Protein AF-A0A1I2CDB5-F1 (afdb_monomer)

Radius of gyration: 25.46 Å; Cα contacts (8 Å, |Δi|>4): 803; chains: 1; bounding box: 76×68×73 Å

Organism: NCBI:txid54

Mean predicted aligned error: 8.79 Å

Secondary structure (DSSP, 8-state):
----------------------------------TTS-----TT--EEEEEES--B-TT--S---TT--S--SS-EEEEESS--EE-BTTEEEEE--SSEEEEEETTEEEEEE--STTEEEEEEEEE-SS-EEEPTT-SEEEE-SGGGTPEEE-TTS-HHHHHHHTTSTT-EEEE-SEEEES-EEE-SSS-EEEES-TTTT-EEEES-EEE-SSS-EEES-EESS-EEE-STT-EEES-EE-S-EEE--SS-EEES-EE-S-EE---TT-EEES-BTBTTB-SPPTTTT--

InterPro domains:
  IPR011050 Pectin lyase fold/virulence factor [SSF51126] (170-227)

Sequence (291 aa):
MKQFRAFLPAALLASALGCGDPHLDVSTDTAGNTAGDTADVPAGSTVVVAVVNPVVNTPHNTGVPGELGDVRDGVDVDPEPGGAAVTVDGLAVADVPVSSIDLHVGPAKLGLDVDAAGDVYDAPIAFDGAAAAYFANTPIRYAVGEGGGAIFFDPETGLSEIATTLEEDNVVVVLGPGVYVGDLVIKGTDVVVFGEGWGDFEVVIDGSVSAEGNGVRIRGVTITGDLAAKGNTFGISFSRVFGTTSITGQAGAYLRNIFCGPTTVPSSNATLLDNYGVPPIEAPPPGQCEL

Foldseek 3Di:
DDDDDDDDDDDDDDDDDDPDDPPPPPPPCPVPPPQPQPDWQAFQFQKEWEQELFDFFPPADLDDDPLAADDQFQWWWQKVVWAIFTGHVNITITGDDQAFIWIDTRQETDTDHRHDGRKYWHFYWGHNNHYIDTGPPDRDIDNRRVVSVEDEDELVDALVVVLVQLLAACYEYEYEFAEHEEEHERNYALYEYEYTPLSVQRAEYNYEYEANYANYEYERHEYAEEYHYEHAQYEYESYEYQYEYHHNHEQYEYYQYEYNYHYDDPYHNYRHTNYACTPPNNHDDPPSNDD

Structure (mmCIF, N/CA/C/O backbone):
data_AF-A0A1I2CDB5-F1
#
_entry.id   AF-A0A1I2CDB5-F1
#
loop_
_atom_site.group_PDB
_atom_site.id
_atom_site.type_symbol
_atom_site.label_atom_id
_atom_site.label_alt_id
_atom_site.label_comp_id
_atom_site.label_asym_id
_atom_site.label_entity_id
_atom_site.label_seq_id
_atom_site.pdbx_PDB_ins_code
_atom_site.Cartn_x
_atom_site.Cartn_y
_atom_site.Cartn_z
_atom_site.occupancy
_atom_site.B_iso_or_equiv
_atom_site.auth_seq_id
_atom_site.auth_comp_id
_atom_site.auth_asym_id
_atom_site.auth_atom_id
_atom_site.pdbx_PDB_model_num
ATOM 1 N N . MET A 1 1 ? 52.225 -32.044 51.765 1.00 35.84 1 MET A N 1
ATOM 2 C CA . MET A 1 1 ? 53.582 -31.871 51.185 1.00 35.84 1 MET A CA 1
ATOM 3 C C . MET A 1 1 ? 53.917 -33.074 50.301 1.00 35.84 1 MET A C 1
ATOM 5 O O . MET A 1 1 ? 53.301 -34.113 50.468 1.00 35.84 1 MET A O 1
ATOM 9 N N . LYS A 1 2 ? 54.835 -32.887 49.342 1.00 38.81 2 LYS A N 1
ATOM 10 C CA . LYS A 1 2 ? 55.231 -33.776 48.224 1.00 38.81 2 LYS A CA 1
ATOM 11 C C . LYS A 1 2 ? 55.581 -35.238 48.585 1.00 38.81 2 LYS A C 1
ATOM 13 O O . LYS A 1 2 ? 56.309 -35.433 49.549 1.00 38.81 2 LYS A O 1
ATOM 18 N N . GLN A 1 3 ? 55.231 -36.183 47.696 1.00 42.91 3 GLN A N 1
ATOM 19 C CA . GLN A 1 3 ? 56.098 -37.127 46.923 1.00 42.91 3 GLN A CA 1
ATOM 20 C C . GLN A 1 3 ? 55.194 -38.254 46.346 1.00 42.91 3 GLN A C 1
ATOM 22 O O . GLN A 1 3 ? 54.407 -38.799 47.103 1.00 42.91 3 GLN A O 1
ATOM 27 N N . PHE A 1 4 ? 55.081 -38.610 45.055 1.00 43.41 4 PHE A N 1
ATOM 28 C CA . PHE A 1 4 ? 55.944 -38.666 43.851 1.00 43.41 4 PHE A CA 1
ATOM 29 C C . PHE A 1 4 ? 56.842 -39.921 43.725 1.00 43.41 4 PHE A C 1
ATOM 31 O O . PHE A 1 4 ? 57.949 -39.936 44.256 1.00 43.41 4 PHE A O 1
ATOM 38 N N . ARG A 1 5 ? 56.356 -40.928 42.966 1.00 46.09 5 ARG A N 1
ATOM 39 C CA . ARG A 1 5 ? 57.047 -41.952 42.124 1.00 46.09 5 ARG A CA 1
ATOM 40 C C . ARG A 1 5 ? 55.950 -42.889 41.560 1.00 46.09 5 ARG A C 1
ATOM 42 O O . ARG A 1 5 ? 55.209 -43.453 42.347 1.00 46.09 5 ARG A O 1
ATOM 49 N N . ALA A 1 6 ? 55.605 -42.878 40.268 1.00 55.84 6 ALA A N 1
ATOM 50 C CA . ALA A 1 6 ? 56.345 -43.343 39.081 1.00 55.84 6 ALA A CA 1
ATOM 51 C C . ALA A 1 6 ? 56.407 -44.881 38.949 1.00 55.84 6 ALA A C 1
ATOM 53 O O . ALA A 1 6 ? 57.059 -45.509 39.774 1.00 55.84 6 ALA A O 1
ATOM 54 N N . PHE A 1 7 ? 55.772 -45.449 37.907 1.00 40.78 7 PHE A N 1
ATOM 55 C CA . PHE A 1 7 ? 56.400 -46.253 36.832 1.00 40.78 7 PHE A CA 1
ATOM 56 C C . PHE A 1 7 ? 55.348 -46.740 35.799 1.00 40.78 7 PHE A C 1
ATOM 58 O O . PHE A 1 7 ? 54.318 -47.294 36.168 1.00 40.78 7 PHE A O 1
ATOM 65 N N . LEU A 1 8 ? 55.631 -46.538 34.506 1.00 38.59 8 LEU A N 1
ATOM 66 C CA . LEU A 1 8 ? 55.035 -47.241 33.347 1.00 38.59 8 LEU A CA 1
ATOM 67 C C . LEU A 1 8 ? 55.953 -48.449 33.016 1.00 38.59 8 LEU A C 1
ATOM 69 O O . LEU A 1 8 ? 57.125 -48.358 33.400 1.00 38.59 8 LEU A O 1
ATOM 73 N N . PRO A 1 9 ? 55.540 -49.526 32.298 1.00 54.81 9 PRO A N 1
ATOM 74 C CA . PRO A 1 9 ? 55.307 -49.426 30.837 1.00 54.81 9 PRO A CA 1
ATOM 75 C C . PRO A 1 9 ? 54.361 -50.475 30.173 1.00 54.81 9 PRO A C 1
ATOM 77 O O . PRO A 1 9 ? 54.133 -51.530 30.746 1.00 54.81 9 PRO A O 1
ATOM 80 N N . ALA A 1 10 ? 53.986 -50.226 28.896 1.00 42.12 10 ALA A N 1
ATOM 81 C CA . ALA A 1 10 ? 53.696 -51.213 27.812 1.00 42.12 10 ALA A CA 1
ATOM 82 C C . ALA A 1 10 ? 52.561 -52.270 28.025 1.00 42.12 10 ALA A C 1
ATOM 84 O O . ALA A 1 10 ? 52.227 -52.602 29.148 1.00 42.12 10 ALA A O 1
ATOM 85 N N . ALA A 1 11 ? 51.930 -52.943 27.046 1.00 40.91 11 ALA A N 1
ATOM 86 C CA . ALA A 1 11 ? 51.677 -52.842 25.587 1.00 40.91 11 ALA A CA 1
ATOM 87 C C . ALA A 1 11 ? 50.714 -54.035 25.227 1.00 40.91 11 ALA A C 1
ATOM 89 O O . ALA A 1 11 ? 50.571 -54.922 26.065 1.00 40.91 11 ALA A O 1
ATOM 90 N N . LEU A 1 12 ? 50.022 -54.222 24.087 1.00 37.81 12 LEU A N 1
ATOM 91 C CA . LEU A 1 12 ? 49.845 -53.555 22.776 1.00 37.81 12 LEU A CA 1
ATOM 92 C C . LEU A 1 12 ? 48.519 -54.090 22.129 1.00 37.81 12 LEU A C 1
ATOM 94 O O . LEU A 1 12 ? 48.016 -55.096 22.617 1.00 37.81 12 LEU A O 1
ATOM 98 N N . LEU A 1 13 ? 48.072 -53.543 20.974 1.00 36.44 13 LEU A N 1
ATOM 99 C CA . LEU A 1 13 ? 47.110 -54.144 19.992 1.00 36.44 13 LEU A CA 1
ATOM 100 C C . LEU A 1 13 ? 45.617 -54.283 20.428 1.00 36.44 13 LEU A C 1
ATOM 102 O O . LEU A 1 13 ? 45.338 -54.543 21.588 1.00 36.44 13 LEU A O 1
ATOM 106 N N . ALA A 1 14 ? 44.592 -54.190 19.559 1.00 42.06 14 ALA A N 1
ATOM 107 C CA . ALA A 1 14 ? 44.472 -53.696 18.170 1.00 42.06 14 ALA A CA 1
ATOM 108 C C . ALA A 1 14 ? 42.984 -53.535 17.747 1.00 42.06 14 ALA A C 1
ATOM 110 O O . ALA A 1 14 ? 42.137 -54.240 18.286 1.00 42.06 14 ALA A O 1
ATOM 111 N N . SER A 1 15 ? 42.724 -52.760 16.671 1.00 45.78 15 SER A N 1
ATOM 112 C CA . SER A 1 15 ? 41.527 -52.796 15.774 1.00 45.78 15 SER A CA 1
ATOM 113 C C . SER A 1 15 ? 40.137 -52.455 16.375 1.00 45.78 15 SER A C 1
ATOM 115 O O . SER A 1 15 ? 39.884 -52.737 17.534 1.00 45.78 15 SER A O 1
ATOM 117 N N . ALA A 1 16 ? 39.157 -51.875 15.659 1.00 42.34 16 ALA A N 1
ATOM 118 C CA . ALA A 1 16 ? 39.059 -51.353 14.280 1.00 42.34 16 ALA A CA 1
ATOM 119 C C . ALA A 1 16 ? 37.849 -50.382 14.148 1.00 42.34 16 ALA A C 1
ATOM 121 O O . ALA A 1 16 ? 37.105 -50.210 15.108 1.00 42.34 16 ALA A O 1
ATOM 122 N N . LEU A 1 17 ? 37.625 -49.880 12.918 1.00 44.09 17 LEU A N 1
ATOM 123 C CA . LEU A 1 17 ? 36.423 -49.197 12.388 1.00 44.09 17 LEU A CA 1
ATOM 124 C C . LEU A 1 17 ? 36.258 -47.710 12.753 1.00 44.09 17 LEU A C 1
ATOM 126 O O . LEU A 1 17 ? 36.362 -47.329 13.911 1.00 44.09 17 LEU A O 1
ATOM 130 N N . GLY A 1 18 ? 35.935 -46.887 11.741 1.00 38.06 18 GLY A N 1
ATOM 131 C CA . GLY A 1 18 ? 35.473 -45.507 11.952 1.00 38.06 18 GLY A CA 1
ATOM 132 C C . GLY A 1 18 ? 36.121 -44.393 11.119 1.00 38.06 18 GLY A C 1
ATOM 133 O O . GLY A 1 18 ? 36.256 -43.290 11.636 1.00 38.06 18 GLY A O 1
ATOM 134 N N . CYS A 1 19 ? 36.498 -44.612 9.852 1.00 41.75 19 CYS A N 1
ATOM 135 C CA . CYS A 1 19 ? 36.733 -43.484 8.936 1.00 41.75 19 CYS A CA 1
ATOM 136 C C . CYS A 1 19 ? 35.383 -42.899 8.487 1.00 41.75 19 CYS A C 1
ATOM 138 O O . CYS A 1 19 ? 34.890 -43.232 7.413 1.00 41.75 19 CYS A O 1
ATOM 140 N N . GLY A 1 20 ? 34.772 -42.084 9.350 1.00 40.69 20 GLY A N 1
ATOM 141 C CA . GLY A 1 20 ? 33.687 -41.178 8.982 1.00 40.69 20 GLY A CA 1
ATOM 142 C C . GLY A 1 20 ? 34.288 -39.861 8.503 1.00 40.69 20 GLY A C 1
ATOM 143 O O . GLY A 1 20 ? 35.000 -39.209 9.262 1.00 40.69 20 GLY A O 1
ATOM 144 N N . ASP A 1 21 ? 34.042 -39.524 7.243 1.00 52.00 21 ASP A N 1
ATOM 145 C CA . ASP A 1 21 ? 34.567 -38.333 6.578 1.00 52.00 21 ASP A CA 1
ATOM 146 C C . ASP A 1 21 ? 33.757 -37.089 6.995 1.00 52.00 21 ASP A C 1
ATOM 148 O O . ASP A 1 21 ? 32.549 -37.056 6.744 1.00 52.00 21 ASP A O 1
ATOM 152 N N . PRO A 1 22 ? 34.348 -36.075 7.656 1.00 48.81 22 PRO A N 1
ATOM 153 C CA . PRO A 1 22 ? 33.653 -34.838 7.977 1.00 48.81 22 PRO A CA 1
ATOM 154 C C . PRO A 1 22 ? 33.712 -33.892 6.772 1.00 48.81 22 PRO A C 1
ATOM 156 O O . PRO A 1 22 ? 34.335 -32.829 6.839 1.00 48.81 22 PRO A O 1
ATOM 159 N N . HIS A 1 23 ? 33.037 -34.261 5.679 1.00 41.62 23 HIS A N 1
ATOM 160 C CA . HIS A 1 23 ? 32.726 -33.315 4.611 1.00 41.62 23 HIS A CA 1
ATOM 161 C C . HIS A 1 23 ? 31.679 -32.333 5.147 1.00 41.62 23 HIS A C 1
ATOM 163 O O . HIS A 1 23 ? 30.473 -32.507 4.982 1.00 41.62 23 HIS A O 1
ATOM 169 N N . LEU A 1 24 ? 32.159 -31.307 5.850 1.00 40.75 24 LEU A N 1
ATOM 170 C CA . LEU A 1 24 ? 31.401 -30.101 6.149 1.00 40.75 24 LEU A CA 1
ATOM 171 C C . LEU A 1 24 ? 31.222 -29.324 4.843 1.00 40.75 24 LEU A C 1
ATOM 173 O O . LEU A 1 24 ? 31.862 -28.296 4.626 1.00 40.75 24 LEU A O 1
ATOM 177 N N . ASP A 1 25 ? 30.332 -29.825 3.986 1.00 38.75 25 ASP A N 1
ATOM 178 C CA . ASP A 1 25 ? 29.587 -28.943 3.098 1.00 38.75 25 ASP A CA 1
ATOM 179 C C . ASP A 1 25 ? 28.723 -28.056 3.989 1.00 38.75 25 ASP A C 1
ATOM 181 O O . ASP A 1 25 ? 27.603 -28.391 4.377 1.00 38.75 25 ASP A O 1
ATOM 185 N N . VAL A 1 26 ? 29.287 -26.902 4.340 1.00 42.28 26 VAL A N 1
ATOM 186 C CA . VAL A 1 26 ? 28.481 -25.738 4.674 1.00 42.28 26 VAL A CA 1
ATOM 187 C C . VAL A 1 26 ? 27.797 -25.349 3.371 1.00 42.28 26 VAL A C 1
ATOM 189 O O . VAL A 1 26 ? 28.330 -24.556 2.596 1.00 42.28 26 VAL A O 1
ATOM 192 N N . SER A 1 27 ? 26.626 -25.946 3.129 1.00 36.50 27 SER A N 1
ATOM 193 C CA . SER A 1 27 ? 25.619 -25.321 2.283 1.00 36.50 27 SER A CA 1
ATOM 194 C C . SER A 1 27 ? 25.384 -23.949 2.889 1.00 36.50 27 SER A C 1
ATOM 196 O O . SER A 1 27 ? 24.762 -23.810 3.943 1.00 36.50 27 SER A O 1
ATOM 198 N N . THR A 1 28 ? 25.965 -22.925 2.271 1.00 37.69 28 THR A N 1
ATOM 199 C CA . THR A 1 28 ? 25.365 -21.607 2.350 1.00 37.69 28 THR A CA 1
ATOM 200 C C . THR A 1 28 ? 24.038 -21.761 1.639 1.00 37.69 28 THR A C 1
ATOM 202 O O . THR A 1 28 ? 23.999 -21.743 0.407 1.00 37.69 28 THR A O 1
ATOM 205 N N . ASP A 1 29 ? 22.981 -21.952 2.422 1.00 32.97 29 ASP A N 1
ATOM 206 C CA . ASP A 1 29 ? 21.615 -21.780 1.960 1.00 32.97 29 ASP A CA 1
ATOM 207 C C . ASP A 1 29 ? 21.457 -20.297 1.605 1.00 32.97 29 ASP A C 1
ATOM 209 O O . ASP A 1 29 ? 20.924 -19.486 2.360 1.00 32.97 29 ASP A O 1
ATOM 213 N N . THR A 1 30 ? 21.965 -19.936 0.425 1.00 39.31 30 THR A N 1
ATOM 214 C CA . THR A 1 30 ? 21.351 -18.908 -0.396 1.00 39.31 30 THR A CA 1
ATOM 215 C C . THR A 1 30 ? 19.912 -19.362 -0.522 1.00 39.31 30 THR A C 1
ATOM 217 O O . THR A 1 30 ? 19.647 -20.343 -1.221 1.00 39.31 30 THR A O 1
ATOM 220 N N . ALA A 1 31 ? 19.017 -18.716 0.227 1.00 38.47 31 ALA A N 1
ATOM 221 C CA . ALA A 1 31 ? 17.594 -18.979 0.164 1.00 38.47 31 ALA A CA 1
ATOM 222 C C . ALA A 1 31 ? 17.168 -18.766 -1.289 1.00 38.47 31 ALA A C 1
ATOM 224 O O . ALA A 1 31 ? 17.045 -17.638 -1.765 1.00 38.47 31 ALA A O 1
ATOM 225 N N . GLY A 1 32 ? 17.063 -19.872 -2.026 1.00 32.91 32 GLY A N 1
ATOM 226 C CA . GLY A 1 32 ? 16.648 -19.868 -3.413 1.00 32.91 32 GLY A CA 1
ATOM 227 C C . GLY A 1 32 ? 15.183 -19.501 -3.414 1.00 32.91 32 GLY A C 1
ATOM 228 O O . GLY A 1 32 ? 14.354 -20.387 -3.241 1.00 32.91 32 GLY A O 1
ATOM 229 N N . ASN A 1 33 ? 14.906 -18.204 -3.543 1.00 37.09 33 ASN A N 1
ATOM 230 C CA . ASN A 1 33 ? 13.571 -17.634 -3.537 1.00 37.09 33 ASN A CA 1
ATOM 231 C C . ASN A 1 33 ? 12.773 -18.296 -4.670 1.00 37.09 33 ASN A C 1
ATOM 233 O O . ASN A 1 33 ? 12.967 -17.995 -5.852 1.00 37.09 33 ASN A O 1
ATOM 237 N N . THR A 1 34 ? 11.988 -19.320 -4.331 1.00 35.50 34 THR A N 1
ATOM 238 C CA . THR A 1 34 ? 11.308 -20.155 -5.317 1.00 35.50 34 THR A CA 1
ATOM 239 C C . THR A 1 34 ? 10.156 -19.363 -5.897 1.00 35.50 34 THR A C 1
ATOM 241 O O . THR A 1 34 ? 9.157 -19.147 -5.217 1.00 35.50 34 THR A O 1
ATOM 244 N N . ALA A 1 35 ? 10.302 -18.963 -7.162 1.00 34.91 35 ALA A N 1
ATOM 245 C CA . ALA A 1 35 ? 9.284 -18.249 -7.922 1.00 34.91 35 ALA A CA 1
ATOM 246 C C . ALA A 1 35 ? 7.909 -18.931 -7.777 1.00 34.91 35 ALA A C 1
ATOM 248 O O . ALA A 1 35 ? 7.680 -20.004 -8.342 1.00 34.91 35 ALA A O 1
ATOM 249 N N . GLY A 1 36 ? 7.028 -18.316 -6.986 1.00 39.78 36 GLY A N 1
ATOM 250 C CA . GLY A 1 36 ? 5.732 -18.877 -6.602 1.00 39.78 36 GLY A CA 1
ATOM 251 C C . GLY A 1 36 ? 5.299 -18.524 -5.177 1.00 39.78 36 GLY A C 1
ATOM 252 O O . GLY A 1 36 ? 4.102 -18.375 -4.963 1.00 39.78 36 GLY A O 1
ATOM 253 N N . ASP A 1 37 ? 6.235 -18.332 -4.241 1.00 49.31 37 ASP A N 1
ATOM 254 C CA . ASP A 1 37 ? 5.917 -17.728 -2.938 1.00 49.31 37 ASP A CA 1
ATOM 255 C C . ASP A 1 37 ? 5.862 -16.202 -3.080 1.00 49.31 37 ASP A C 1
ATOM 257 O O . ASP A 1 37 ? 6.826 -15.567 -3.523 1.00 49.31 37 ASP A O 1
ATOM 261 N N . THR A 1 38 ? 4.743 -15.589 -2.692 1.00 58.84 38 THR A N 1
ATOM 262 C CA . THR A 1 38 ? 4.681 -14.138 -2.481 1.00 58.84 38 THR A CA 1
ATOM 263 C C . THR A 1 38 ? 5.446 -13.821 -1.208 1.00 58.84 38 THR A C 1
ATOM 265 O O . THR A 1 38 ? 4.870 -13.873 -0.125 1.00 58.84 38 THR A O 1
ATOM 268 N N . ALA A 1 39 ? 6.743 -13.534 -1.351 1.00 68.06 39 ALA A N 1
ATOM 269 C CA . ALA A 1 39 ? 7.641 -13.241 -0.240 1.00 68.06 39 ALA A CA 1
ATOM 270 C C . ALA A 1 39 ? 7.006 -12.229 0.729 1.00 68.06 39 ALA A C 1
ATOM 272 O O . ALA A 1 39 ? 6.782 -11.064 0.378 1.00 68.06 39 ALA A O 1
ATOM 273 N N . ASP A 1 40 ? 6.679 -12.703 1.933 1.00 78.31 40 ASP A N 1
ATOM 274 C CA . ASP A 1 40 ? 6.082 -11.860 2.955 1.00 78.31 40 ASP A CA 1
ATOM 275 C C . ASP A 1 40 ? 7.068 -10.773 3.403 1.00 78.31 40 ASP A C 1
ATOM 277 O O . ASP A 1 40 ? 8.289 -10.912 3.305 1.00 78.31 40 ASP A O 1
ATOM 281 N N . VAL A 1 41 ? 6.516 -9.662 3.880 1.00 83.88 41 VAL A N 1
ATOM 282 C CA . VAL A 1 41 ? 7.281 -8.519 4.372 1.00 83.88 41 VAL A CA 1
ATOM 283 C C . VAL A 1 41 ? 6.948 -8.322 5.851 1.00 83.88 41 VAL A C 1
ATOM 285 O O . VAL A 1 41 ? 6.044 -7.539 6.159 1.00 83.88 41 VAL A O 1
ATOM 288 N N . PRO A 1 42 ? 7.656 -9.016 6.764 1.00 82.56 42 PRO A N 1
ATOM 289 C CA . PRO A 1 42 ? 7.508 -8.787 8.195 1.00 82.56 42 PRO A CA 1
ATOM 290 C C . PRO A 1 42 ? 8.050 -7.403 8.568 1.00 82.56 42 PRO A C 1
ATOM 292 O O . PRO A 1 42 ? 8.925 -6.850 7.884 1.00 82.56 42 PRO A O 1
ATOM 295 N N . ALA A 1 43 ? 7.549 -6.831 9.659 1.00 80.56 43 ALA A N 1
ATOM 296 C CA . ALA A 1 43 ? 8.011 -5.537 10.136 1.00 80.56 43 ALA A CA 1
ATOM 297 C C . ALA A 1 43 ? 9.492 -5.597 10.558 1.00 80.56 43 ALA A C 1
ATOM 299 O O . ALA A 1 43 ? 10.021 -6.628 10.973 1.00 80.56 43 ALA A O 1
ATOM 300 N N . GLY A 1 44 ? 10.201 -4.476 10.406 1.00 83.25 44 GLY A N 1
ATOM 301 C CA . GLY A 1 44 ? 11.652 -4.419 10.617 1.00 83.25 44 GLY A CA 1
ATOM 302 C C . GLY A 1 44 ? 12.506 -4.894 9.430 1.00 83.25 44 GLY A C 1
ATOM 303 O O . GLY A 1 44 ? 13.698 -4.576 9.397 1.00 83.25 44 GLY A O 1
ATOM 304 N N . SER A 1 45 ? 11.929 -5.549 8.417 1.00 88.94 45 SER A N 1
ATOM 305 C CA . SER A 1 45 ? 12.600 -5.778 7.129 1.00 88.94 45 SER A CA 1
ATOM 306 C C . SER A 1 45 ? 12.796 -4.466 6.365 1.00 88.94 45 SER A C 1
ATOM 308 O O . SER A 1 45 ? 11.912 -3.613 6.343 1.00 88.94 45 SER A O 1
ATOM 310 N N . THR A 1 46 ? 13.959 -4.295 5.728 1.00 94.31 46 THR A N 1
ATOM 311 C CA . THR A 1 46 ? 14.263 -3.107 4.906 1.00 94.31 46 THR A CA 1
ATOM 312 C C . THR A 1 46 ? 14.209 -3.517 3.439 1.00 94.31 46 THR A C 1
ATOM 314 O O . THR A 1 46 ? 15.156 -4.117 2.934 1.00 94.31 46 THR A O 1
ATOM 317 N N . VAL A 1 47 ? 13.074 -3.281 2.777 1.00 95.50 47 VAL A N 1
ATOM 318 C CA . VAL A 1 47 ? 12.780 -3.885 1.462 1.00 95.50 47 VAL A CA 1
ATOM 319 C C . VAL A 1 47 ? 12.111 -2.924 0.488 1.00 95.50 47 VAL A C 1
ATOM 321 O O . VAL A 1 47 ? 11.367 -2.015 0.871 1.00 95.50 47 VAL A O 1
ATOM 324 N N . VAL A 1 48 ? 12.314 -3.199 -0.799 1.00 96.56 48 VAL A N 1
ATOM 325 C CA . VAL A 1 48 ? 11.526 -2.644 -1.901 1.00 96.56 48 VAL A CA 1
ATOM 326 C C . VAL A 1 48 ? 10.584 -3.719 -2.427 1.00 96.56 48 VAL A C 1
ATOM 328 O O . VAL A 1 48 ? 11.012 -4.797 -2.836 1.00 96.56 48 VAL A O 1
ATOM 331 N N . VAL A 1 49 ? 9.295 -3.399 -2.451 1.00 96.62 49 VAL A N 1
ATOM 332 C CA . VAL A 1 49 ? 8.226 -4.202 -3.045 1.00 96.62 49 VAL A CA 1
ATOM 333 C C . VAL A 1 49 ? 7.926 -3.614 -4.423 1.00 96.62 49 VAL A C 1
ATOM 335 O O . VAL A 1 49 ? 7.092 -2.719 -4.579 1.00 96.62 49 VAL A O 1
ATOM 338 N N . ALA A 1 50 ? 8.667 -4.068 -5.429 1.00 97.56 50 ALA A N 1
ATOM 339 C CA . ALA A 1 50 ? 8.538 -3.609 -6.803 1.00 97.56 50 ALA A CA 1
ATOM 340 C C . ALA A 1 50 ? 7.300 -4.226 -7.467 1.00 97.56 50 ALA A C 1
ATOM 342 O O . ALA A 1 50 ? 7.184 -5.448 -7.570 1.00 97.56 50 ALA A O 1
ATOM 343 N N . VAL A 1 51 ? 6.394 -3.379 -7.962 1.00 97.56 51 VAL A N 1
ATOM 344 C CA . VAL A 1 51 ? 5.240 -3.798 -8.773 1.00 97.56 51 VAL A CA 1
ATOM 345 C C . VAL A 1 51 ? 5.476 -3.335 -10.207 1.00 97.56 51 VAL A C 1
ATOM 347 O O . VAL A 1 51 ? 5.286 -2.161 -10.519 1.00 97.56 51 VAL A O 1
ATOM 350 N N . VAL A 1 52 ? 5.935 -4.238 -11.070 1.00 98.06 52 VAL A N 1
ATOM 351 C CA . VAL A 1 52 ? 6.330 -3.941 -12.454 1.00 98.06 52 VAL A CA 1
ATOM 352 C C . VAL A 1 52 ? 5.136 -4.071 -13.396 1.00 98.06 52 VAL A C 1
ATOM 354 O O . VAL A 1 52 ? 4.421 -5.072 -13.386 1.00 98.06 52 VAL A O 1
ATOM 357 N N . ASN A 1 53 ? 4.939 -3.044 -14.225 1.00 97.75 53 ASN A N 1
ATOM 358 C CA . ASN A 1 53 ? 3.836 -2.899 -15.176 1.00 97.75 53 ASN A CA 1
ATOM 359 C C . ASN A 1 53 ? 2.455 -3.228 -14.566 1.00 97.75 53 ASN A C 1
ATOM 361 O O . ASN A 1 53 ? 1.730 -4.106 -15.059 1.00 97.75 53 ASN A O 1
ATOM 365 N N . PRO A 1 54 ? 2.064 -2.528 -13.479 1.00 97.19 54 PRO A N 1
ATOM 366 C CA . PRO A 1 54 ? 0.740 -2.661 -12.899 1.00 97.19 54 PRO A CA 1
ATOM 367 C C . PRO A 1 54 ? -0.339 -2.271 -13.914 1.00 97.19 54 PRO A C 1
ATOM 369 O O . PRO A 1 54 ? -0.212 -1.288 -14.649 1.00 97.19 54 PRO A O 1
ATOM 372 N N . VAL A 1 55 ? -1.447 -3.004 -13.908 1.00 96.31 55 VAL A N 1
ATOM 373 C CA . VAL A 1 55 ? -2.638 -2.656 -14.672 1.00 96.31 55 VAL A CA 1
ATOM 374 C C . VAL A 1 55 ? -3.219 -1.375 -14.081 1.00 96.31 55 VAL A C 1
ATOM 376 O O . VAL A 1 55 ? -3.584 -1.309 -12.907 1.00 96.31 55 VAL A O 1
ATOM 379 N N . VAL A 1 56 ? -3.318 -0.342 -14.911 1.00 95.88 56 VAL A N 1
ATOM 380 C CA . VAL A 1 56 ? -3.872 0.952 -14.512 1.00 95.88 56 VAL A CA 1
ATOM 381 C C . VAL A 1 56 ? -5.395 0.843 -14.417 1.00 95.88 56 VAL A C 1
ATOM 383 O O . VAL A 1 56 ? -6.079 0.640 -15.423 1.00 95.88 56 VAL A O 1
ATOM 386 N N . ASN A 1 57 ? -5.946 0.978 -13.208 1.00 94.19 57 ASN A N 1
ATOM 387 C CA . ASN A 1 57 ? -7.394 0.938 -13.009 1.00 94.19 57 ASN A CA 1
ATOM 388 C C . ASN A 1 57 ? -8.066 2.252 -13.448 1.00 94.19 57 ASN A C 1
ATOM 390 O O . ASN A 1 57 ? -7.470 3.323 -13.452 1.00 94.19 57 ASN A O 1
ATOM 394 N N . THR A 1 58 ? -9.362 2.213 -13.738 1.00 89.94 58 THR A N 1
ATOM 395 C CA . THR A 1 58 ? -10.198 3.406 -13.930 1.00 89.94 58 THR A CA 1
ATOM 396 C C . THR A 1 58 ? -10.874 3.775 -12.599 1.00 89.94 58 THR A C 1
ATOM 398 O O . THR A 1 58 ? -11.450 2.882 -11.980 1.00 89.94 58 THR A O 1
ATOM 401 N N . PRO A 1 59 ? -10.869 5.048 -12.146 1.00 87.12 59 PRO A N 1
ATOM 402 C CA . PRO A 1 59 ? -10.463 6.260 -12.861 1.00 87.12 59 PRO A CA 1
ATOM 403 C C . PRO A 1 59 ? -9.092 6.814 -12.413 1.00 87.12 59 PRO A C 1
ATOM 405 O O . PRO A 1 59 ? -9.023 7.945 -11.929 1.00 87.12 59 PRO A O 1
ATOM 408 N N . HIS A 1 60 ? -7.998 6.059 -12.588 1.00 85.62 60 HIS A N 1
ATOM 409 C CA . HIS A 1 60 ? -6.640 6.584 -12.387 1.00 85.62 60 HIS A CA 1
ATOM 410 C C . HIS A 1 60 ? -6.449 7.894 -13.165 1.00 85.62 60 HIS A C 1
ATOM 412 O O . HIS A 1 60 ? -6.752 7.978 -14.358 1.00 85.62 60 HIS A O 1
ATOM 418 N N . ASN A 1 61 ? -5.947 8.925 -12.487 1.00 83.75 61 ASN A N 1
ATOM 419 C CA . ASN A 1 61 ? -5.892 10.283 -13.034 1.00 83.75 61 ASN A CA 1
ATOM 420 C C . ASN A 1 61 ? -4.688 11.117 -12.542 1.00 83.75 61 ASN A C 1
ATOM 422 O O . ASN A 1 61 ? -4.648 12.318 -12.800 1.00 83.75 61 ASN A O 1
ATOM 426 N N . THR A 1 62 ? -3.691 10.502 -11.894 1.00 85.06 62 THR A N 1
ATOM 427 C CA . THR A 1 62 ? -2.403 11.150 -11.562 1.00 85.06 62 THR A CA 1
ATOM 428 C C . THR A 1 62 ? -1.423 11.185 -12.732 1.00 85.06 62 THR A C 1
ATOM 430 O O . THR A 1 62 ? -0.594 12.091 -12.802 1.00 85.06 62 THR A O 1
ATOM 433 N N . GLY A 1 63 ? -1.560 10.255 -13.678 1.00 85.19 63 GLY A N 1
ATOM 434 C CA . GLY A 1 63 ? -0.770 10.191 -14.902 1.00 85.19 63 GLY A CA 1
ATOM 435 C C . GLY A 1 63 ? -0.005 8.877 -15.005 1.00 85.19 63 GLY A C 1
ATOM 436 O O . GLY A 1 63 ? 0.599 8.412 -14.042 1.00 85.19 63 GLY A O 1
ATOM 437 N N . VAL A 1 64 ? -0.025 8.297 -16.203 1.00 90.00 64 VAL A N 1
ATOM 438 C CA . VAL A 1 64 ? 0.691 7.060 -16.525 1.00 90.00 64 VAL A CA 1
ATOM 439 C C . VAL A 1 64 ? 2.035 7.434 -17.162 1.00 90.00 64 VAL A C 1
ATOM 441 O O . VAL A 1 64 ? 2.027 8.269 -18.075 1.00 90.00 64 VAL A O 1
ATOM 444 N N . PRO A 1 65 ? 3.172 6.868 -16.711 1.00 93.56 65 PRO A N 1
ATOM 445 C CA . PRO A 1 65 ? 4.461 7.072 -17.368 1.00 93.56 65 PRO A CA 1
ATOM 446 C C . PRO A 1 65 ? 4.443 6.611 -18.835 1.00 93.56 65 PRO A C 1
ATOM 448 O O . PRO A 1 65 ? 3.652 5.748 -19.219 1.00 93.56 65 PRO A O 1
ATOM 451 N N . GLY A 1 66 ? 5.309 7.188 -19.672 1.00 91.00 66 GLY A N 1
ATOM 452 C CA . GLY A 1 66 ? 5.394 6.824 -21.095 1.00 91.00 66 GLY A CA 1
ATOM 453 C C . GLY A 1 66 ? 6.016 5.444 -21.327 1.00 91.00 66 GLY A C 1
ATOM 454 O O . GLY A 1 66 ? 5.854 4.864 -22.396 1.00 91.00 66 GLY A O 1
ATOM 455 N N . GLU A 1 67 ? 6.693 4.938 -20.302 1.00 93.00 67 GLU A N 1
ATOM 456 C CA . GLU A 1 67 ? 7.468 3.708 -20.228 1.00 93.00 67 GLU A CA 1
ATOM 457 C C . GLU A 1 67 ? 6.606 2.482 -19.861 1.00 93.00 67 GLU A C 1
ATOM 459 O O . GLU A 1 67 ? 7.149 1.433 -19.540 1.00 93.00 67 GLU A O 1
ATOM 464 N N . LEU A 1 68 ? 5.268 2.583 -19.834 1.00 93.94 68 LEU A N 1
ATOM 465 C CA . LEU A 1 68 ? 4.404 1.453 -19.461 1.00 93.94 68 LEU A CA 1
ATOM 466 C C . LEU A 1 68 ? 4.418 0.369 -20.551 1.00 93.94 68 LEU A C 1
ATOM 468 O O . LEU A 1 68 ? 3.889 0.575 -21.645 1.00 93.94 68 LEU A O 1
ATOM 472 N N . GLY A 1 69 ? 4.994 -0.789 -20.227 1.00 95.31 69 GLY A N 1
ATOM 473 C CA . GLY A 1 69 ? 4.988 -1.986 -21.065 1.00 95.31 69 GLY A CA 1
ATOM 474 C C . GLY A 1 69 ? 3.996 -3.052 -20.591 1.00 95.31 69 GLY A C 1
ATOM 475 O O . GLY A 1 69 ? 3.324 -2.902 -19.574 1.00 95.31 69 GLY A O 1
ATOM 476 N N . ASP A 1 70 ? 3.940 -4.163 -21.330 1.00 94.38 70 ASP A N 1
ATOM 477 C CA . ASP A 1 70 ? 3.052 -5.302 -21.039 1.00 94.38 70 ASP A CA 1
ATOM 478 C C . ASP A 1 70 ? 3.758 -6.454 -20.286 1.00 94.38 70 ASP A C 1
ATOM 480 O O . ASP A 1 70 ? 3.106 -7.384 -19.808 1.00 94.38 70 ASP A O 1
ATOM 484 N N . VAL A 1 71 ? 5.096 -6.442 -20.201 1.00 96.06 71 VAL A N 1
ATOM 485 C CA . VAL A 1 71 ? 5.878 -7.529 -19.582 1.00 96.06 71 VAL A CA 1
ATOM 486 C C . VAL A 1 71 ? 5.906 -7.347 -18.071 1.00 96.06 71 VAL A C 1
ATOM 488 O O . VAL A 1 71 ? 6.509 -6.401 -17.569 1.00 96.06 71 VAL A O 1
ATOM 491 N N . ARG A 1 72 ? 5.261 -8.261 -17.349 1.00 95.94 72 ARG A N 1
ATOM 492 C CA . ARG A 1 72 ? 5.176 -8.235 -15.884 1.00 95.94 72 ARG A CA 1
ATOM 493 C C . ARG A 1 72 ? 6.117 -9.229 -15.216 1.00 95.94 72 ARG A C 1
ATOM 495 O O . ARG A 1 72 ? 6.769 -8.867 -14.246 1.00 95.94 72 ARG A O 1
ATOM 502 N N . ASP A 1 73 ? 6.212 -10.442 -15.751 1.00 96.62 73 ASP A N 1
ATOM 503 C CA . ASP A 1 73 ? 6.890 -11.574 -15.106 1.00 96.62 73 ASP A CA 1
ATOM 504 C C . ASP A 1 73 ? 8.269 -11.839 -15.706 1.00 96.62 73 ASP A C 1
ATOM 506 O O . ASP A 1 73 ? 8.498 -11.588 -16.892 1.00 96.62 73 ASP A O 1
ATOM 510 N N . GLY A 1 74 ? 9.177 -12.391 -14.900 1.00 96.06 74 GLY A N 1
ATOM 511 C CA . GLY A 1 74 ? 10.545 -12.673 -15.337 1.00 96.06 74 GLY A CA 1
ATOM 512 C C . GLY A 1 74 ? 11.378 -11.413 -15.586 1.00 96.06 74 GLY A C 1
ATOM 513 O O . GLY A 1 74 ? 12.346 -11.471 -16.342 1.00 96.06 74 GLY A O 1
ATOM 514 N N . VAL A 1 75 ? 10.991 -10.278 -14.997 1.00 97.00 75 VAL A N 1
ATOM 515 C CA . VAL A 1 75 ? 11.770 -9.038 -15.007 1.00 97.00 75 VAL A CA 1
ATOM 516 C C . VAL A 1 75 ? 12.704 -9.061 -13.804 1.00 97.00 75 VAL A C 1
ATOM 518 O O . VAL A 1 75 ? 12.250 -9.190 -12.666 1.00 97.00 75 VAL A O 1
ATOM 521 N N . ASP A 1 76 ? 14.003 -8.936 -14.062 1.00 97.56 76 ASP A N 1
ATOM 522 C CA . ASP A 1 76 ? 15.012 -8.799 -13.015 1.00 97.56 76 ASP A CA 1
ATOM 523 C C . ASP A 1 76 ? 14.843 -7.444 -12.308 1.00 97.56 76 ASP A C 1
ATOM 525 O O . ASP A 1 76 ? 14.774 -6.398 -12.962 1.00 97.56 76 ASP A O 1
ATOM 529 N N . VAL A 1 77 ? 14.783 -7.469 -10.978 1.00 97.56 77 VAL A N 1
ATOM 530 C CA . VAL A 1 77 ? 14.732 -6.300 -10.094 1.00 97.56 77 VAL A CA 1
ATOM 531 C C . VAL A 1 77 ? 15.931 -6.386 -9.156 1.00 97.56 77 VAL A C 1
ATOM 533 O O . VAL A 1 77 ? 15.938 -7.185 -8.221 1.00 97.56 77 VAL A O 1
ATOM 536 N N . ASP A 1 78 ? 16.957 -5.585 -9.427 1.00 97.69 78 ASP A N 1
ATOM 537 C CA . ASP A 1 78 ? 18.264 -5.678 -8.768 1.00 97.69 78 ASP A CA 1
ATOM 538 C C . ASP A 1 78 ? 18.649 -4.331 -8.129 1.00 97.69 78 ASP A C 1
ATOM 540 O O . ASP A 1 78 ? 19.086 -3.410 -8.825 1.00 97.69 78 ASP A O 1
ATOM 544 N N . PRO A 1 79 ? 18.410 -4.142 -6.820 1.00 97.06 79 PRO A N 1
ATOM 545 C CA . PRO A 1 79 ? 18.905 -2.974 -6.108 1.00 97.06 79 PRO A CA 1
ATOM 546 C C . PRO A 1 79 ? 20.415 -3.082 -5.863 1.00 97.06 79 PRO A C 1
ATOM 548 O O . PRO A 1 79 ? 20.880 -3.973 -5.156 1.00 97.06 79 PRO A O 1
ATOM 551 N N . GLU A 1 80 ? 21.183 -2.119 -6.370 1.00 97.00 80 GLU A N 1
ATOM 552 C CA . GLU A 1 80 ? 22.609 -1.967 -6.080 1.00 97.00 80 GLU A CA 1
ATOM 553 C C . GLU A 1 80 ? 22.846 -0.802 -5.092 1.00 97.00 80 GLU A C 1
ATOM 555 O O . GLU A 1 80 ? 22.597 0.357 -5.438 1.00 97.00 80 GLU A O 1
ATOM 560 N N . PRO A 1 81 ? 23.393 -1.042 -3.881 1.00 95.12 81 PRO A N 1
ATOM 561 C CA . PRO A 1 81 ? 23.553 -2.333 -3.199 1.00 95.12 81 PRO A CA 1
ATOM 562 C C . PRO A 1 81 ? 22.220 -2.919 -2.693 1.00 95.12 81 PRO A C 1
ATOM 564 O O . PRO A 1 81 ? 21.310 -2.175 -2.339 1.00 95.12 81 PRO A O 1
ATOM 567 N N . GLY A 1 82 ? 22.151 -4.247 -2.562 1.00 92.62 82 GLY A N 1
ATOM 568 C CA . GLY A 1 82 ? 20.943 -4.963 -2.140 1.00 92.62 82 GLY A CA 1
ATOM 569 C C . GLY A 1 82 ? 20.955 -6.435 -2.567 1.00 92.62 82 GLY A C 1
ATOM 570 O O . GLY A 1 82 ? 22.021 -6.990 -2.852 1.00 92.62 82 GLY A O 1
ATOM 571 N N . GLY A 1 83 ? 19.783 -7.073 -2.551 1.00 91.44 83 GLY A N 1
ATOM 572 C CA . GLY A 1 83 ? 19.566 -8.445 -3.015 1.00 91.44 83 GLY A CA 1
ATOM 573 C C . GLY A 1 83 ? 18.610 -8.502 -4.206 1.00 91.44 83 GLY A C 1
ATOM 574 O O . GLY A 1 83 ? 17.463 -8.079 -4.092 1.00 91.44 83 GLY A O 1
ATOM 575 N N . ALA A 1 84 ? 19.074 -9.052 -5.330 1.00 94.19 84 ALA A N 1
ATOM 576 C CA . ALA A 1 84 ? 18.281 -9.199 -6.548 1.00 94.19 84 ALA A CA 1
ATOM 577 C C . ALA A 1 84 ? 17.071 -10.135 -6.378 1.00 94.19 84 ALA A C 1
ATOM 579 O O . ALA A 1 84 ? 17.157 -11.189 -5.741 1.00 94.19 84 ALA A O 1
ATOM 580 N N . ALA A 1 85 ? 15.974 -9.788 -7.045 1.00 95.31 85 ALA A N 1
ATOM 581 C CA . ALA A 1 85 ? 14.755 -10.579 -7.148 1.00 95.31 85 ALA A CA 1
ATOM 582 C C . ALA A 1 85 ? 14.252 -10.624 -8.601 1.00 95.31 85 ALA A C 1
ATOM 584 O O . ALA A 1 85 ? 14.676 -9.844 -9.451 1.00 95.31 85 ALA A O 1
ATOM 585 N N . VAL A 1 86 ? 13.333 -11.543 -8.898 1.00 96.06 86 VAL A N 1
ATOM 586 C CA . VAL A 1 86 ? 12.710 -11.693 -10.224 1.00 96.06 86 VAL A CA 1
ATOM 587 C C . VAL A 1 86 ? 11.201 -11.621 -10.060 1.00 96.06 86 VAL A C 1
ATOM 589 O O . VAL A 1 86 ? 10.657 -12.222 -9.133 1.00 96.06 86 VAL A O 1
ATOM 592 N N . THR A 1 87 ? 10.516 -10.897 -10.944 1.00 96.12 87 THR A N 1
ATOM 593 C CA . THR A 1 87 ? 9.071 -10.700 -10.807 1.00 96.12 87 THR A CA 1
ATOM 594 C C . THR A 1 87 ? 8.243 -11.960 -11.069 1.00 96.12 87 THR A C 1
ATOM 596 O O . THR A 1 87 ? 8.438 -12.666 -12.064 1.00 96.12 87 THR A O 1
ATOM 599 N N . VAL A 1 88 ? 7.247 -12.182 -10.207 1.00 93.31 88 VAL A N 1
ATOM 600 C CA . VAL A 1 88 ? 6.173 -13.177 -10.351 1.00 93.31 88 VAL A CA 1
ATOM 601 C C . VAL A 1 88 ? 4.827 -12.463 -10.192 1.00 93.31 88 VAL A C 1
ATOM 603 O O . VAL A 1 88 ? 4.644 -11.670 -9.270 1.00 93.31 88 VAL A O 1
ATOM 606 N N . ASP A 1 89 ? 3.900 -12.670 -11.126 1.00 91.31 89 ASP A N 1
ATOM 607 C CA . ASP A 1 89 ? 2.661 -11.891 -11.283 1.00 91.31 89 ASP A CA 1
ATOM 608 C C . ASP A 1 89 ? 2.889 -10.359 -11.280 1.00 91.31 89 ASP A C 1
ATOM 610 O O . ASP A 1 89 ? 2.068 -9.578 -10.780 1.00 91.31 89 ASP A O 1
ATOM 614 N N . GLY A 1 90 ? 4.017 -9.889 -11.812 1.00 94.88 90 GLY A N 1
ATOM 615 C CA . GLY A 1 90 ? 4.453 -8.487 -11.771 1.00 94.88 90 GLY A CA 1
ATOM 616 C C . GLY A 1 90 ? 4.967 -7.989 -10.419 1.00 94.88 90 GLY A C 1
ATOM 617 O O . GLY A 1 90 ? 5.066 -6.781 -10.240 1.00 94.88 90 GLY A O 1
ATOM 618 N N . LEU A 1 91 ? 5.262 -8.868 -9.459 1.00 95.75 91 LEU A N 1
ATOM 619 C CA . LEU A 1 91 ? 5.754 -8.509 -8.126 1.00 95.75 91 LEU A CA 1
ATOM 620 C C . LEU A 1 91 ? 7.158 -9.062 -7.873 1.00 95.75 91 LEU A C 1
ATOM 622 O O . LEU A 1 91 ? 7.384 -10.254 -8.063 1.00 95.75 91 LEU A O 1
ATOM 626 N N . ALA A 1 92 ? 8.062 -8.231 -7.362 1.00 95.62 92 ALA A N 1
ATOM 627 C CA . ALA A 1 92 ? 9.317 -8.662 -6.754 1.00 95.62 92 ALA A CA 1
ATOM 628 C C . ALA A 1 92 ? 9.493 -7.993 -5.382 1.00 95.62 92 ALA A C 1
ATOM 630 O O . ALA A 1 92 ? 9.166 -6.818 -5.217 1.00 95.62 92 ALA A O 1
ATOM 631 N N . VAL A 1 93 ? 10.030 -8.728 -4.409 1.00 95.19 93 VAL A N 1
ATOM 632 C CA . VAL A 1 93 ? 10.445 -8.191 -3.104 1.00 95.19 93 VAL A CA 1
ATOM 633 C C . VAL A 1 93 ? 11.956 -8.341 -3.012 1.00 95.19 93 VAL A C 1
ATOM 635 O O . VAL A 1 93 ? 12.468 -9.444 -3.190 1.00 95.19 93 VAL A O 1
ATOM 638 N N . ALA A 1 94 ? 12.651 -7.231 -2.784 1.00 95.06 94 ALA A N 1
ATOM 639 C CA . ALA A 1 94 ? 14.106 -7.153 -2.805 1.00 95.06 94 ALA A CA 1
ATOM 640 C C . ALA A 1 94 ? 14.634 -6.486 -1.527 1.00 95.06 94 ALA A C 1
ATOM 642 O O . ALA A 1 94 ? 14.158 -5.414 -1.140 1.00 95.06 94 ALA A O 1
ATOM 643 N N . ASP A 1 95 ? 15.622 -7.111 -0.884 1.00 94.56 95 ASP A N 1
ATOM 644 C CA . ASP A 1 95 ? 16.301 -6.570 0.297 1.00 94.56 95 ASP A CA 1
ATOM 645 C C . ASP A 1 95 ? 17.173 -5.370 -0.074 1.00 94.56 95 ASP A C 1
ATOM 647 O O . ASP A 1 95 ? 17.954 -5.429 -1.030 1.00 94.56 95 ASP A O 1
ATOM 651 N N . VAL A 1 96 ? 17.092 -4.292 0.711 1.00 95.50 96 VAL A N 1
ATOM 652 C CA . VAL A 1 96 ? 17.864 -3.063 0.477 1.00 95.50 96 VAL A CA 1
ATOM 653 C C . VAL A 1 96 ? 18.496 -2.523 1.766 1.00 95.50 96 VAL A C 1
ATOM 655 O O . VAL A 1 96 ? 17.869 -2.529 2.825 1.00 95.50 96 VAL A O 1
ATOM 658 N N . PRO A 1 97 ? 19.744 -2.027 1.727 1.00 95.69 97 PRO A N 1
ATOM 659 C CA . PRO A 1 97 ? 20.365 -1.362 2.861 1.00 95.69 97 PRO A CA 1
ATOM 660 C C . PRO A 1 97 ? 19.987 0.124 2.912 1.00 95.69 97 PRO A C 1
ATOM 662 O O . PRO A 1 97 ? 19.720 0.759 1.893 1.00 95.69 97 PRO A O 1
ATOM 665 N N . VAL A 1 98 ? 20.076 0.710 4.109 1.00 95.56 98 VAL A N 1
ATOM 666 C CA . VAL A 1 98 ? 19.887 2.152 4.348 1.00 95.56 98 VAL A CA 1
ATOM 667 C C . VAL A 1 98 ? 20.952 2.968 3.608 1.00 95.56 98 VAL A C 1
ATOM 669 O O . VAL A 1 98 ? 22.087 3.108 4.074 1.00 95.56 98 VAL A O 1
ATOM 672 N N . SER A 1 99 ? 20.598 3.460 2.423 1.00 96.31 99 SER A N 1
ATOM 673 C CA . SER A 1 99 ? 21.450 4.228 1.512 1.00 96.31 99 SER A CA 1
ATOM 674 C C . SER A 1 99 ? 20.635 4.787 0.338 1.00 96.31 99 SER A C 1
ATOM 676 O O . SER A 1 99 ? 19.508 4.360 0.098 1.00 96.31 99 SER A O 1
ATOM 678 N N . SER A 1 100 ? 21.225 5.702 -0.435 1.00 96.94 100 SER A N 1
ATOM 679 C CA . SER A 1 100 ? 20.798 5.919 -1.821 1.00 96.94 100 SER A CA 1
ATOM 680 C C . SER A 1 100 ? 21.195 4.693 -2.643 1.00 96.94 100 SER A C 1
ATOM 682 O O . SER A 1 100 ? 22.391 4.412 -2.768 1.00 96.94 100 SER A O 1
ATOM 684 N N . ILE A 1 101 ? 20.211 3.978 -3.180 1.00 96.88 101 ILE A N 1
ATOM 685 C CA . ILE A 1 101 ? 20.396 2.794 -4.019 1.00 96.88 101 ILE A CA 1
ATOM 686 C C . ILE A 1 101 ? 20.060 3.095 -5.478 1.00 96.88 101 ILE A C 1
ATOM 688 O O . ILE A 1 101 ? 19.247 3.967 -5.808 1.00 96.88 101 ILE A O 1
ATOM 692 N N . ASP A 1 102 ? 20.662 2.301 -6.345 1.00 97.88 102 ASP A N 1
ATOM 693 C CA . ASP A 1 102 ? 20.358 2.220 -7.758 1.00 97.88 102 ASP A CA 1
ATOM 694 C C . ASP A 1 102 ? 19.482 0.978 -8.000 1.00 97.88 102 ASP A C 1
ATOM 696 O O . ASP A 1 102 ? 19.970 -0.146 -7.988 1.00 97.88 102 ASP A O 1
ATOM 700 N N . LEU A 1 103 ? 18.177 1.161 -8.201 1.00 97.88 103 LEU A N 1
ATOM 701 C CA . LEU A 1 103 ? 17.236 0.080 -8.498 1.00 97.88 103 LEU A CA 1
ATOM 702 C C . LEU A 1 103 ? 17.250 -0.228 -10.000 1.00 97.88 103 LEU A C 1
ATOM 704 O O . LEU A 1 103 ? 16.703 0.531 -10.810 1.00 97.88 103 LEU A O 1
ATOM 708 N N . HIS A 1 104 ? 17.869 -1.341 -10.380 1.00 98.19 104 HIS A N 1
ATOM 709 C CA . HIS A 1 104 ? 17.845 -1.838 -11.750 1.00 98.19 104 HIS A CA 1
ATOM 710 C C . HIS A 1 104 ? 16.558 -2.622 -12.023 1.00 98.19 104 HIS A C 1
ATOM 712 O O . HIS A 1 104 ? 16.115 -3.421 -11.201 1.00 98.19 104 HIS A O 1
ATOM 718 N N . VAL A 1 105 ? 15.950 -2.379 -13.186 1.00 97.94 105 VAL A N 1
ATOM 719 C CA . VAL A 1 105 ? 14.736 -3.064 -13.662 1.00 97.94 105 VAL A CA 1
ATOM 720 C C . VAL A 1 105 ? 15.007 -3.511 -15.092 1.00 97.94 105 VAL A C 1
ATOM 722 O O . VAL A 1 105 ? 14.981 -2.707 -16.030 1.00 97.94 105 VAL A O 1
ATOM 725 N N . GLY A 1 106 ? 15.398 -4.773 -15.254 1.00 96.50 106 GLY A N 1
ATOM 726 C CA . GLY A 1 106 ? 16.096 -5.232 -16.455 1.00 96.50 106 GLY A CA 1
ATOM 727 C C . GLY A 1 106 ? 17.307 -4.328 -16.770 1.00 96.50 106 GLY A C 1
ATOM 728 O O . GLY A 1 106 ? 18.154 -4.114 -15.905 1.00 96.50 106 GLY A O 1
ATOM 729 N N . PRO A 1 107 ? 17.424 -3.756 -17.987 1.00 96.50 107 PRO A N 1
ATOM 730 C CA . PRO A 1 107 ? 18.501 -2.823 -18.329 1.00 96.50 107 PRO A CA 1
ATOM 731 C C . PRO A 1 107 ? 18.257 -1.380 -17.848 1.00 96.50 107 PRO A C 1
ATOM 733 O O . PRO A 1 107 ? 19.156 -0.545 -17.975 1.00 96.50 107 PRO A O 1
ATOM 736 N N . ALA A 1 108 ? 17.052 -1.057 -17.366 1.00 97.75 108 ALA A N 1
ATOM 737 C CA . ALA A 1 108 ? 16.697 0.282 -16.911 1.00 97.75 108 ALA A CA 1
ATOM 738 C C . ALA A 1 108 ? 17.185 0.531 -15.477 1.00 97.75 108 ALA A C 1
ATOM 740 O O . ALA A 1 108 ? 17.497 -0.403 -14.740 1.00 97.75 108 ALA A O 1
ATOM 741 N N . LYS A 1 109 ? 17.253 1.806 -15.081 1.00 97.38 109 LYS A N 1
ATOM 742 C CA . LYS A 1 109 ? 17.823 2.232 -13.802 1.00 97.38 109 LYS A CA 1
ATOM 743 C C . LYS A 1 109 ? 17.000 3.350 -13.169 1.00 97.38 109 LYS A C 1
ATOM 745 O O . LYS A 1 109 ? 16.780 4.382 -13.805 1.00 97.38 109 LYS A O 1
ATOM 750 N N . LEU A 1 110 ? 16.601 3.160 -11.918 1.00 98.00 110 LEU A N 1
ATOM 751 C CA . LEU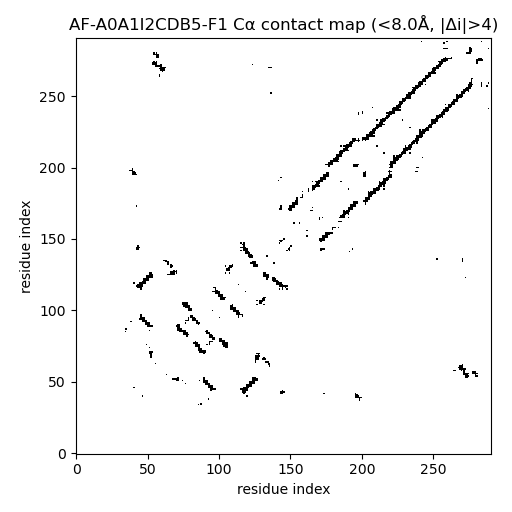 A 1 110 ? 15.874 4.118 -11.088 1.00 98.00 110 LEU A CA 1
ATOM 752 C C . LEU A 1 110 ? 16.684 4.424 -9.824 1.00 98.00 110 LEU A C 1
ATOM 754 O O . LEU A 1 110 ? 17.382 3.560 -9.314 1.00 98.00 110 LEU A O 1
ATOM 758 N N . GLY A 1 111 ? 16.597 5.648 -9.305 1.00 97.50 111 GLY A N 1
ATOM 759 C CA . GLY A 1 111 ? 17.147 5.967 -7.982 1.00 97.50 111 GLY A CA 1
ATOM 760 C C . GLY A 1 111 ? 16.110 5.722 -6.887 1.00 97.50 111 GLY A C 1
ATOM 761 O O . GLY A 1 111 ? 14.918 5.936 -7.121 1.00 97.50 111 GLY A O 1
ATOM 762 N N . LEU A 1 112 ? 16.541 5.314 -5.698 1.00 97.50 112 LEU A N 1
ATOM 763 C CA . LEU A 1 112 ? 15.711 5.325 -4.491 1.00 97.50 112 LEU A CA 1
ATOM 764 C C . LEU A 1 112 ? 16.564 5.681 -3.271 1.00 97.50 112 LEU A C 1
ATOM 766 O O . LEU A 1 112 ? 17.654 5.148 -3.102 1.00 97.50 112 LEU A O 1
ATOM 770 N N . ASP A 1 113 ? 16.057 6.556 -2.408 1.00 97.06 113 ASP A N 1
ATOM 771 C CA . ASP A 1 113 ? 16.667 6.851 -1.113 1.00 97.06 113 ASP A CA 1
ATOM 772 C C . ASP A 1 113 ? 15.971 6.028 -0.015 1.00 97.06 113 ASP A C 1
ATOM 774 O O . ASP A 1 113 ? 14.770 6.186 0.233 1.00 97.06 113 ASP A O 1
ATOM 778 N N . VAL A 1 114 ? 16.728 5.128 0.620 1.00 95.75 114 VAL A N 1
ATOM 779 C CA . VAL A 1 114 ? 16.291 4.311 1.761 1.00 95.75 114 VAL A CA 1
ATOM 780 C C . VAL A 1 114 ? 16.669 5.044 3.051 1.00 95.75 114 VAL A C 1
ATOM 782 O O . VAL A 1 114 ? 17.851 5.145 3.386 1.00 95.75 114 VAL A O 1
ATOM 785 N N . ASP A 1 115 ? 15.671 5.580 3.755 1.00 92.75 115 ASP A N 1
ATOM 786 C CA . ASP A 1 115 ? 15.846 6.541 4.853 1.00 92.75 115 ASP A CA 1
ATOM 787 C C . ASP A 1 115 ? 16.281 5.872 6.171 1.00 92.75 115 ASP A C 1
ATOM 789 O O . ASP A 1 115 ? 17.161 6.383 6.871 1.00 92.75 115 ASP A O 1
ATOM 793 N N . ALA A 1 116 ? 15.653 4.751 6.541 1.00 93.19 116 ALA A N 1
ATOM 794 C CA . ALA A 1 116 ? 15.876 4.055 7.805 1.00 93.19 116 ALA A CA 1
ATOM 795 C C . ALA A 1 116 ? 15.754 2.525 7.682 1.00 93.19 116 ALA A C 1
ATOM 797 O O . ALA A 1 116 ? 15.180 1.981 6.742 1.00 93.19 116 ALA A O 1
ATOM 798 N N . ALA A 1 117 ? 16.320 1.816 8.663 1.00 92.94 117 ALA A N 1
ATOM 799 C CA . ALA A 1 117 ? 16.210 0.363 8.749 1.00 92.94 117 ALA A CA 1
ATOM 800 C C . ALA A 1 117 ? 14.806 -0.033 9.228 1.00 92.94 117 ALA A C 1
ATOM 802 O O . ALA A 1 117 ? 14.289 0.542 10.188 1.00 92.94 117 ALA A O 1
ATOM 803 N N . GLY A 1 118 ? 14.218 -1.026 8.567 1.00 92.25 118 GLY A N 1
ATOM 804 C CA . GLY A 1 118 ? 12.829 -1.441 8.749 1.00 92.25 118 GLY A CA 1
ATOM 805 C C . GLY A 1 118 ? 11.815 -0.613 7.959 1.00 92.25 118 GLY A C 1
ATOM 806 O O . GLY A 1 118 ? 10.615 -0.751 8.181 1.00 92.25 118 GLY A O 1
ATOM 807 N N . ASP A 1 119 ? 12.271 0.258 7.058 1.00 93.88 119 ASP A N 1
ATOM 808 C CA . ASP A 1 119 ? 11.386 0.907 6.099 1.00 93.88 119 ASP A CA 1
ATOM 809 C C . ASP A 1 119 ? 11.002 -0.059 4.967 1.00 93.88 119 ASP A C 1
ATOM 811 O O . ASP A 1 119 ? 11.859 -0.681 4.335 1.00 93.88 119 ASP A O 1
ATOM 815 N N . VAL A 1 120 ? 9.708 -0.110 4.658 1.00 94.88 120 VAL A N 1
ATOM 816 C CA . VAL A 1 120 ? 9.155 -0.842 3.511 1.00 94.88 120 VAL A CA 1
ATOM 817 C C . VAL A 1 120 ? 8.761 0.158 2.428 1.00 94.88 120 VAL A C 1
ATOM 819 O O . VAL A 1 120 ? 8.100 1.159 2.713 1.00 94.88 120 VAL A O 1
ATOM 822 N N . TYR A 1 121 ? 9.147 -0.106 1.181 1.00 96.25 121 TYR A N 1
ATOM 823 C CA . TYR A 1 121 ? 8.851 0.753 0.034 1.00 96.25 121 TYR A CA 1
ATOM 824 C C . TYR A 1 121 ? 8.007 0.014 -1.004 1.00 96.25 121 TYR A C 1
ATOM 826 O O . TYR A 1 121 ? 8.533 -0.796 -1.765 1.00 96.25 121 TYR A O 1
ATOM 834 N N . ASP A 1 122 ? 6.718 0.334 -1.103 1.00 96.69 122 ASP A N 1
ATOM 835 C CA . ASP A 1 122 ? 5.887 -0.144 -2.211 1.00 96.69 122 ASP A CA 1
ATOM 836 C C . ASP A 1 122 ? 6.201 0.700 -3.465 1.00 96.69 122 ASP A C 1
ATOM 838 O O . ASP A 1 122 ? 5.928 1.905 -3.502 1.00 96.69 122 ASP A O 1
ATOM 842 N N . ALA A 1 123 ? 6.784 0.093 -4.501 1.00 97.44 123 ALA A N 1
ATOM 843 C CA . ALA A 1 123 ? 7.329 0.778 -5.676 1.00 97.44 123 ALA A CA 1
ATOM 844 C C . ALA A 1 123 ? 6.677 0.308 -6.996 1.00 97.44 123 ALA A C 1
ATOM 846 O O . ALA A 1 123 ? 7.202 -0.578 -7.673 1.00 97.44 123 ALA A O 1
ATOM 847 N N . PRO A 1 124 ? 5.544 0.904 -7.410 1.00 97.75 124 PRO A N 1
ATOM 848 C CA . PRO A 1 124 ? 4.965 0.683 -8.730 1.00 97.75 124 PRO A CA 1
ATOM 849 C C . PRO A 1 124 ? 5.812 1.316 -9.836 1.00 97.75 124 PRO A C 1
ATOM 851 O O . PRO A 1 124 ? 6.091 2.519 -9.820 1.00 97.75 124 PRO A O 1
ATOM 854 N N . ILE A 1 125 ? 6.192 0.502 -10.817 1.00 98.31 125 ILE A N 1
ATOM 855 C CA . ILE A 1 125 ? 7.155 0.836 -11.865 1.00 98.31 125 ILE A CA 1
ATOM 856 C C . ILE A 1 125 ? 6.548 0.517 -13.232 1.00 98.31 125 ILE A C 1
ATOM 858 O O . ILE A 1 125 ? 6.114 -0.602 -13.492 1.00 98.31 125 ILE A O 1
ATOM 862 N N . ALA A 1 126 ? 6.541 1.503 -14.120 1.00 98.19 126 ALA A N 1
ATOM 863 C CA . ALA A 1 126 ? 6.349 1.312 -15.551 1.00 98.19 126 ALA A CA 1
ATOM 864 C C . ALA A 1 126 ? 7.698 0.935 -16.186 1.00 98.19 126 ALA A C 1
ATOM 866 O O . ALA A 1 126 ? 8.707 1.561 -15.859 1.00 98.19 126 ALA A O 1
ATOM 867 N N . PHE A 1 127 ? 7.728 -0.077 -17.054 1.00 98.25 127 PHE A N 1
ATOM 868 C CA . PHE A 1 127 ? 8.938 -0.577 -17.715 1.00 98.25 127 PHE A CA 1
ATOM 869 C C . PHE A 1 127 ? 8.655 -1.093 -19.140 1.00 98.25 127 PHE A C 1
ATOM 871 O O . PHE A 1 127 ? 7.893 -2.043 -19.319 1.00 98.25 127 PHE A O 1
ATOM 878 N N . ASP A 1 128 ? 9.307 -0.531 -20.162 1.00 97.44 128 ASP A N 1
ATOM 879 C CA . ASP A 1 128 ? 9.032 -0.851 -21.578 1.00 97.44 128 ASP A CA 1
ATOM 880 C C . ASP A 1 128 ? 9.976 -1.913 -22.183 1.00 97.44 128 ASP A C 1
ATOM 882 O O . ASP A 1 128 ? 9.888 -2.240 -23.369 1.00 97.44 128 ASP A O 1
ATOM 886 N N . GLY A 1 129 ? 10.884 -2.461 -21.369 1.00 96.56 129 GLY A N 1
ATOM 887 C CA . GLY A 1 129 ? 11.976 -3.339 -21.800 1.00 96.56 129 GLY A CA 1
ATOM 888 C C . GLY A 1 129 ? 13.336 -2.638 -21.929 1.00 96.56 129 GLY A C 1
ATOM 889 O O . GLY A 1 129 ? 14.357 -3.322 -22.006 1.00 96.56 129 GLY A O 1
ATOM 890 N N . ALA A 1 130 ? 13.378 -1.302 -21.938 1.00 96.88 130 ALA A N 1
ATOM 891 C CA . ALA A 1 130 ? 14.596 -0.498 -22.085 1.00 96.88 130 ALA A CA 1
ATOM 892 C C . ALA A 1 130 ? 14.685 0.681 -21.097 1.00 96.88 130 ALA A C 1
ATOM 894 O O . ALA A 1 130 ? 15.776 0.993 -20.617 1.00 96.88 130 ALA A O 1
ATOM 895 N N . ALA A 1 131 ? 13.561 1.326 -20.794 1.00 97.81 131 ALA A N 1
ATOM 896 C CA . ALA A 1 131 ? 13.416 2.426 -19.850 1.00 97.81 131 ALA A CA 1
ATOM 897 C C . ALA A 1 131 ? 12.400 2.066 -18.758 1.00 97.81 131 ALA A C 1
ATOM 899 O O . ALA A 1 131 ? 11.502 1.254 -18.973 1.00 97.81 131 ALA A O 1
ATOM 900 N N . ALA A 1 132 ? 12.551 2.685 -17.587 1.00 98.12 132 ALA A N 1
ATOM 901 C CA . ALA A 1 132 ? 11.643 2.526 -16.461 1.00 98.12 132 ALA A CA 1
ATOM 902 C C . ALA A 1 132 ? 11.341 3.879 -15.809 1.00 98.12 132 ALA A C 1
ATOM 904 O O . ALA A 1 132 ? 12.165 4.796 -15.860 1.00 98.12 132 ALA A O 1
ATOM 905 N N . ALA A 1 133 ? 10.182 3.978 -15.163 1.00 98.19 133 ALA A N 1
ATOM 906 C CA . ALA A 1 133 ? 9.746 5.145 -14.404 1.00 98.19 133 ALA A CA 1
ATOM 907 C C . ALA A 1 133 ? 8.811 4.735 -13.256 1.00 98.19 133 ALA A C 1
ATOM 909 O O . ALA A 1 133 ? 7.970 3.852 -13.418 1.00 98.19 133 ALA A O 1
ATOM 910 N N . TYR A 1 134 ? 8.909 5.404 -12.105 1.00 97.50 134 TYR A N 1
ATOM 911 C CA . TYR A 1 134 ? 7.902 5.266 -11.050 1.00 97.50 134 TYR A CA 1
ATOM 912 C C . TYR A 1 134 ? 6.586 5.937 -11.450 1.00 97.50 134 TYR A C 1
ATOM 914 O O . TYR A 1 134 ? 6.573 6.958 -12.145 1.00 97.50 134 TYR A O 1
ATOM 922 N N . PHE A 1 135 ? 5.471 5.412 -10.949 1.00 95.56 135 PHE A N 1
ATOM 923 C CA . PHE A 1 135 ? 4.190 6.111 -11.032 1.00 95.56 135 PHE A CA 1
ATOM 924 C C . PHE A 1 135 ? 4.161 7.345 -10.118 1.00 95.56 135 PHE A C 1
ATOM 926 O O . PHE A 1 135 ? 4.850 7.421 -9.099 1.00 95.56 135 PHE A O 1
ATOM 933 N N . ALA A 1 136 ? 3.321 8.323 -10.460 1.00 89.94 136 ALA A N 1
ATOM 934 C CA . ALA A 1 136 ? 3.169 9.537 -9.667 1.00 89.94 136 ALA A CA 1
ATOM 935 C C . ALA A 1 136 ? 2.722 9.234 -8.220 1.00 89.94 136 ALA A C 1
ATOM 937 O O . ALA A 1 136 ? 1.834 8.408 -7.985 1.00 89.94 136 ALA A O 1
ATOM 938 N N . ASN A 1 137 ? 3.316 9.960 -7.265 1.00 85.31 137 ASN A N 1
ATOM 939 C CA . ASN A 1 137 ? 3.178 9.770 -5.813 1.00 85.31 137 ASN A CA 1
ATOM 940 C C . ASN A 1 137 ? 3.745 8.438 -5.278 1.00 85.31 137 ASN A C 1
ATOM 942 O O . ASN A 1 137 ? 3.324 7.981 -4.216 1.00 85.31 137 ASN A O 1
ATOM 946 N N . THR A 1 138 ? 4.693 7.823 -5.993 1.00 91.75 138 THR A N 1
ATOM 947 C CA . THR A 1 138 ? 5.384 6.592 -5.573 1.00 91.75 138 THR A CA 1
ATOM 948 C C . THR A 1 138 ? 6.908 6.716 -5.776 1.00 91.75 138 THR A C 1
ATOM 950 O O . THR A 1 138 ? 7.321 7.585 -6.552 1.00 91.75 138 THR A O 1
ATOM 953 N N . PRO A 1 139 ? 7.756 5.893 -5.119 1.00 95.38 139 PRO A N 1
ATOM 954 C CA . PRO A 1 139 ? 7.432 4.832 -4.152 1.00 95.38 139 PRO A CA 1
ATOM 955 C C . PRO A 1 139 ? 6.725 5.305 -2.874 1.00 95.38 139 PRO A C 1
ATOM 957 O O . PRO A 1 139 ? 6.866 6.452 -2.449 1.00 95.38 139 PRO A O 1
ATOM 960 N N . ILE A 1 140 ? 5.938 4.419 -2.266 1.00 93.81 140 ILE A N 1
ATOM 961 C CA . ILE A 1 140 ? 5.210 4.661 -1.018 1.00 93.81 140 ILE A CA 1
ATOM 962 C C . ILE A 1 140 ? 6.029 4.067 0.130 1.00 93.81 140 ILE A C 1
ATOM 964 O O . ILE A 1 140 ? 6.119 2.851 0.271 1.00 93.81 140 ILE A O 1
ATOM 968 N N . ARG A 1 141 ? 6.620 4.934 0.957 1.00 93.88 141 ARG A N 1
ATOM 969 C CA . ARG A 1 141 ? 7.362 4.538 2.163 1.00 93.88 141 ARG A CA 1
ATOM 970 C C . ARG A 1 141 ? 6.424 4.233 3.340 1.00 93.88 141 ARG A C 1
ATOM 972 O O . ARG A 1 141 ? 5.500 5.006 3.609 1.00 93.88 141 ARG A O 1
ATOM 979 N N . TYR A 1 142 ? 6.728 3.170 4.077 1.00 93.75 142 TYR A N 1
ATOM 980 C CA . TYR A 1 142 ? 6.122 2.769 5.346 1.00 93.75 142 TYR A CA 1
ATOM 981 C C . TYR A 1 142 ? 7.236 2.625 6.390 1.00 93.75 142 TYR A C 1
ATOM 983 O O . TYR A 1 142 ? 8.073 1.733 6.281 1.00 93.75 142 TYR A O 1
ATOM 991 N N . ALA A 1 143 ? 7.266 3.510 7.389 1.00 92.19 143 ALA A N 1
ATOM 992 C CA . ALA A 1 143 ? 8.328 3.553 8.396 1.00 92.19 143 ALA A CA 1
ATOM 993 C C . ALA A 1 143 ? 8.050 2.592 9.568 1.00 92.19 143 ALA A C 1
ATOM 995 O O . ALA A 1 143 ? 7.751 3.025 10.679 1.00 92.19 143 ALA A O 1
ATOM 996 N N . VAL A 1 144 ? 8.085 1.283 9.296 1.00 91.12 144 VAL A N 1
ATOM 997 C CA . VAL A 1 144 ? 7.637 0.217 10.223 1.00 91.12 144 VAL A CA 1
ATOM 998 C C . VAL A 1 144 ? 8.760 -0.435 11.035 1.00 91.12 144 VAL A C 1
ATOM 1000 O O . VAL A 1 144 ? 8.522 -1.380 11.783 1.00 91.12 144 VAL A O 1
ATOM 1003 N N . GLY A 1 145 ? 9.988 0.073 10.936 1.00 84.69 145 GLY A N 1
ATOM 1004 C CA . GLY A 1 145 ? 11.085 -0.346 11.801 1.00 84.69 145 GLY A CA 1
ATOM 1005 C C . GLY A 1 145 ? 10.881 0.116 13.244 1.00 84.69 145 GLY A C 1
ATOM 1006 O O . GLY A 1 145 ? 10.470 1.250 13.486 1.00 84.69 145 GLY A O 1
ATOM 1007 N N . GLU A 1 146 ? 11.257 -0.717 14.220 1.00 72.81 146 GLU A N 1
ATOM 1008 C CA . GLU A 1 146 ? 11.199 -0.372 15.654 1.00 72.81 146 GLU A CA 1
ATOM 1009 C C . GLU A 1 146 ? 11.910 0.961 15.965 1.00 72.81 146 GLU A C 1
ATOM 1011 O O . GLU A 1 146 ? 11.432 1.774 16.755 1.00 72.81 146 GLU A O 1
ATOM 1016 N N . GLY A 1 147 ? 13.035 1.229 15.288 1.00 74.81 147 GLY A N 1
ATOM 1017 C CA . GLY A 1 147 ? 13.789 2.481 15.415 1.00 74.81 147 GLY A CA 1
ATOM 1018 C C . GLY A 1 147 ? 13.062 3.729 14.890 1.00 74.81 147 GLY A C 1
ATOM 1019 O O . GLY A 1 147 ? 13.474 4.842 15.216 1.00 74.81 147 GLY A O 1
ATOM 1020 N N . GLY A 1 148 ? 11.994 3.555 14.106 1.00 75.81 148 GLY A N 1
ATOM 1021 C CA . GLY A 1 148 ? 11.094 4.611 13.638 1.00 75.81 148 GLY A CA 1
ATOM 1022 C C . GLY A 1 148 ? 9.981 4.971 14.628 1.00 75.81 148 GLY A C 1
ATOM 1023 O O . GLY A 1 148 ? 9.284 5.958 14.407 1.00 75.81 148 GLY A O 1
ATOM 1024 N N . GLY A 1 149 ? 9.827 4.220 15.726 1.00 87.38 149 GLY A N 1
ATOM 1025 C CA . GLY A 1 149 ? 8.771 4.447 16.718 1.00 87.38 149 GLY A CA 1
ATOM 1026 C C . GLY A 1 149 ? 7.438 3.764 16.401 1.00 87.38 149 GLY A C 1
ATOM 1027 O O . GLY A 1 149 ? 6.408 4.198 16.912 1.00 87.38 149 GLY A O 1
ATOM 1028 N N . ALA A 1 150 ? 7.451 2.714 15.574 1.00 93.00 150 ALA A N 1
ATOM 1029 C CA . ALA A 1 150 ? 6.277 1.884 15.323 1.00 93.00 150 ALA A CA 1
ATOM 1030 C C . ALA A 1 150 ? 5.752 1.226 16.616 1.00 93.00 150 ALA A C 1
ATOM 1032 O O . ALA A 1 150 ? 6.527 0.754 17.452 1.00 93.00 150 ALA A O 1
ATOM 1033 N N . ILE A 1 151 ? 4.428 1.201 16.773 1.00 95.06 151 ILE A N 1
ATOM 1034 C CA . ILE A 1 151 ? 3.717 0.608 17.909 1.00 95.06 151 ILE A CA 1
ATOM 1035 C C . ILE A 1 151 ? 3.128 -0.727 17.460 1.00 95.06 151 ILE A C 1
ATOM 1037 O O . ILE A 1 151 ? 2.324 -0.768 16.533 1.00 95.06 151 ILE A O 1
ATOM 1041 N N . PHE A 1 152 ? 3.527 -1.805 18.124 1.00 95.38 152 PHE A N 1
ATOM 1042 C CA . PHE A 1 152 ? 3.121 -3.168 17.793 1.00 95.38 152 PHE A CA 1
ATOM 1043 C C . PHE A 1 152 ? 1.949 -3.599 18.676 1.00 95.38 152 PHE A C 1
ATOM 1045 O O . PHE A 1 152 ? 1.993 -3.412 19.895 1.00 95.38 152 PHE A O 1
ATOM 1052 N N . PHE A 1 153 ? 0.926 -4.192 18.065 1.00 96.81 153 PHE A N 1
ATOM 1053 C CA . PHE A 1 153 ? -0.196 -4.812 18.763 1.00 96.81 153 PHE A CA 1
ATOM 1054 C C . PHE A 1 153 ? -0.392 -6.252 18.296 1.00 96.81 153 PHE A C 1
ATOM 1056 O O . PHE A 1 153 ? -0.335 -6.538 17.101 1.00 96.81 153 PHE A O 1
ATOM 1063 N N . ASP A 1 154 ? -0.675 -7.127 19.258 1.00 96.00 154 ASP A N 1
ATOM 1064 C CA . ASP A 1 154 ? -1.058 -8.516 19.022 1.00 96.00 154 ASP A CA 1
ATOM 1065 C C . ASP A 1 154 ? -2.596 -8.631 18.957 1.00 96.00 154 ASP A C 1
ATOM 1067 O O . ASP A 1 154 ? -3.296 -7.783 19.520 1.00 96.00 154 ASP A O 1
ATOM 1071 N N . PRO A 1 155 ? -3.169 -9.713 18.393 1.00 95.12 155 PRO A N 1
ATOM 1072 C CA . PRO A 1 155 ? -4.621 -9.946 18.398 1.00 95.12 155 PRO A CA 1
ATOM 1073 C C . PRO A 1 155 ? -5.257 -10.058 19.797 1.00 95.12 155 PRO A C 1
ATOM 1075 O O . PRO A 1 155 ? -6.478 -9.981 19.934 1.00 95.12 155 PRO A O 1
ATOM 1078 N N . GLU A 1 156 ? -4.452 -10.255 20.849 1.00 94.81 156 GLU A N 1
ATOM 1079 C CA . GLU A 1 156 ? -4.916 -10.208 22.243 1.00 94.81 156 GLU A CA 1
ATOM 1080 C C . GLU A 1 156 ? -5.167 -8.767 22.739 1.00 94.81 156 GLU A C 1
ATOM 1082 O O . GLU A 1 156 ? -5.890 -8.573 23.723 1.00 94.81 156 GLU A O 1
ATOM 1087 N N . THR A 1 157 ? -4.621 -7.746 22.066 1.00 94.69 157 THR A N 1
ATOM 1088 C CA . THR A 1 157 ? -4.902 -6.337 22.359 1.00 94.69 157 THR A CA 1
ATOM 1089 C C . THR A 1 157 ? -6.329 -5.990 21.937 1.00 94.69 157 THR A C 1
ATOM 1091 O O . THR A 1 157 ? -6.725 -6.126 20.780 1.00 94.69 157 THR A O 1
ATOM 1094 N N . GLY A 1 158 ? -7.123 -5.477 22.880 1.00 90.19 158 GLY A N 1
ATOM 1095 C CA . GLY A 1 158 ? -8.493 -5.061 22.594 1.00 90.19 158 GLY A CA 1
ATOM 1096 C C . GLY A 1 158 ? -8.537 -3.906 21.591 1.00 90.19 158 GLY A C 1
ATOM 1097 O O . GLY A 1 158 ? -7.889 -2.882 21.797 1.00 90.19 158 GLY A O 1
ATOM 1098 N N . LEU A 1 159 ? -9.374 -4.023 20.553 1.00 90.25 159 LEU A N 1
ATOM 1099 C CA . LEU A 1 159 ? -9.484 -3.042 19.462 1.00 90.25 159 LEU A CA 1
ATOM 1100 C C . LEU A 1 159 ? -9.714 -1.592 19.938 1.00 90.25 159 LEU A C 1
ATOM 1102 O O . LEU A 1 159 ? -9.327 -0.650 19.259 1.00 90.25 159 LEU A O 1
ATOM 1106 N N . SER A 1 160 ? -10.306 -1.389 21.121 1.00 91.38 160 SER A N 1
ATOM 1107 C CA . SER A 1 160 ? -10.482 -0.065 21.735 1.00 91.38 160 SER A CA 1
ATOM 1108 C C . SER A 1 160 ? -9.173 0.631 22.125 1.00 91.38 160 SER A C 1
ATOM 1110 O O . SER A 1 160 ? -9.118 1.859 22.132 1.00 91.38 160 SER A O 1
ATOM 1112 N N . GLU A 1 161 ? -8.137 -0.128 22.481 1.00 95.19 161 GLU A N 1
ATOM 1113 C CA . GLU A 1 161 ? -6.801 0.397 22.784 1.00 95.19 161 GLU A CA 1
ATOM 1114 C C . GLU A 1 161 ? -6.115 0.834 21.487 1.00 95.19 161 GLU A C 1
ATOM 1116 O O . GLU A 1 161 ? -5.753 2.001 21.352 1.00 95.19 161 GLU A O 1
ATOM 1121 N N . ILE A 1 162 ? -6.108 -0.051 20.483 1.00 97.00 162 ILE A N 1
ATOM 1122 C CA . ILE A 1 162 ? -5.629 0.229 19.121 1.00 97.00 162 ILE A CA 1
ATOM 1123 C C . ILE A 1 162 ? -6.331 1.474 18.550 1.00 97.00 162 ILE A C 1
ATOM 1125 O O . ILE A 1 162 ? -5.679 2.409 18.094 1.00 97.00 162 ILE A O 1
ATOM 1129 N N . ALA A 1 163 ? -7.661 1.543 18.645 1.00 95.25 163 ALA A N 1
ATOM 1130 C CA . ALA A 1 163 ? -8.448 2.685 18.184 1.00 95.25 163 ALA A CA 1
ATOM 1131 C C . ALA A 1 163 ? -8.122 3.990 18.931 1.00 95.25 163 ALA A C 1
ATOM 1133 O O . ALA A 1 163 ? -8.214 5.050 18.324 1.00 95.25 163 ALA A O 1
ATOM 1134 N N . THR A 1 164 ? -7.718 3.926 20.208 1.00 96.94 164 THR A N 1
ATOM 1135 C CA . THR A 1 164 ? -7.269 5.106 20.972 1.00 96.94 164 THR A CA 1
ATOM 1136 C C . THR A 1 164 ? -5.945 5.633 20.418 1.00 96.94 164 THR A C 1
ATOM 1138 O O . THR A 1 164 ? -5.817 6.830 20.177 1.00 96.94 164 THR A O 1
ATOM 1141 N N . THR A 1 165 ? -4.987 4.746 20.135 1.00 97.69 165 THR A N 1
ATOM 1142 C CA . THR A 1 165 ? -3.719 5.100 19.473 1.00 97.69 165 THR A CA 1
ATOM 1143 C C . THR A 1 165 ? -3.945 5.684 18.074 1.00 97.69 165 THR A C 1
ATOM 1145 O O . THR A 1 165 ? -3.276 6.635 17.686 1.00 97.69 165 THR A O 1
ATOM 1148 N N . LEU A 1 166 ? -4.942 5.191 17.336 1.00 97.94 166 LEU A N 1
ATOM 1149 C CA . LEU A 1 166 ? -5.321 5.696 16.008 1.00 97.94 166 LEU A CA 1
ATOM 1150 C C . LEU A 1 166 ? -6.122 7.021 16.040 1.00 97.94 166 LEU A C 1
ATOM 1152 O O . LEU A 1 166 ? -6.559 7.504 14.987 1.00 97.94 166 LEU A O 1
ATOM 1156 N N . GLU A 1 167 ? -6.315 7.632 17.217 1.00 97.88 167 GLU A N 1
ATOM 1157 C CA . GLU A 1 167 ? -6.741 9.035 17.347 1.00 97.88 167 GLU A CA 1
ATOM 1158 C C . GLU A 1 167 ? -5.559 10.025 17.344 1.00 97.88 167 GLU A C 1
ATOM 1160 O O . GLU A 1 167 ? -5.787 11.225 17.191 1.00 97.88 167 GLU A O 1
ATOM 1165 N N . GLU A 1 168 ? -4.316 9.551 17.491 1.00 98.00 168 GLU A N 1
ATOM 1166 C CA . GLU A 1 168 ? -3.104 10.381 17.512 1.00 98.00 168 GLU A CA 1
ATOM 1167 C C . GLU A 1 168 ? -2.542 10.634 16.098 1.00 98.00 168 GLU A C 1
ATOM 1169 O O . GLU A 1 168 ? -2.608 9.775 15.220 1.00 98.00 168 GLU A O 1
ATOM 1174 N N . ASP A 1 169 ? -1.968 11.821 15.865 1.00 97.75 169 ASP A N 1
ATOM 1175 C CA . ASP A 1 169 ? -1.337 12.172 14.584 1.00 97.75 169 ASP A CA 1
ATOM 1176 C C . ASP A 1 169 ? 0.098 11.606 14.477 1.00 97.75 169 ASP A C 1
ATOM 1178 O O . ASP A 1 169 ? 0.852 11.633 15.450 1.00 97.75 169 ASP A O 1
ATOM 1182 N N . ASN A 1 170 ? 0.540 11.253 13.264 1.00 96.44 170 ASN A N 1
ATOM 1183 C CA . ASN A 1 170 ? 1.892 10.770 12.921 1.00 96.44 170 ASN A CA 1
ATOM 1184 C C . ASN A 1 170 ? 2.288 9.430 13.576 1.00 96.44 170 ASN A C 1
ATOM 1186 O O . ASN A 1 170 ? 3.467 9.205 13.863 1.00 96.44 170 ASN A O 1
ATOM 1190 N N . VAL A 1 171 ? 1.324 8.540 13.824 1.00 96.62 171 VAL A N 1
ATOM 1191 C CA . VAL A 1 171 ? 1.576 7.233 14.449 1.00 96.62 171 VAL A CA 1
ATOM 1192 C C . VAL A 1 171 ? 1.638 6.109 13.416 1.00 96.62 171 VAL A C 1
ATOM 1194 O O . VAL A 1 171 ? 0.800 6.014 12.519 1.00 96.62 171 VAL A O 1
ATOM 1197 N N . VAL A 1 172 ? 2.615 5.216 13.580 1.00 96.38 172 VAL A N 1
ATOM 1198 C CA . VAL A 1 172 ? 2.713 3.952 12.842 1.00 96.38 172 VAL A CA 1
ATOM 1199 C C . VAL A 1 172 ? 2.291 2.817 13.768 1.00 96.38 172 VAL A C 1
ATOM 1201 O O . VAL A 1 172 ? 2.936 2.576 14.785 1.00 96.38 172 VAL A O 1
ATOM 1204 N N . VAL A 1 173 ? 1.217 2.120 13.409 1.00 97.06 173 VAL A N 1
ATOM 1205 C CA . VAL A 1 173 ? 0.735 0.907 14.071 1.00 97.06 173 VAL A CA 1
ATOM 1206 C C . VAL A 1 173 ? 1.072 -0.306 13.211 1.00 97.06 173 VAL A C 1
ATOM 1208 O O . VAL A 1 173 ? 0.726 -0.347 12.028 1.00 97.06 173 VAL A O 1
ATOM 1211 N N . VAL A 1 174 ? 1.705 -1.303 13.822 1.00 96.75 174 VAL A N 1
ATOM 1212 C CA . VAL A 1 174 ? 1.925 -2.636 13.257 1.00 96.75 174 VAL A CA 1
ATOM 1213 C C . VAL A 1 174 ? 0.991 -3.620 13.959 1.00 96.75 174 VAL A C 1
ATOM 1215 O O . VAL A 1 174 ? 0.909 -3.638 15.187 1.00 96.75 174 VAL A O 1
ATOM 1218 N N . LEU A 1 175 ? 0.272 -4.417 13.174 1.00 97.25 175 LEU A N 1
ATOM 1219 C CA . LEU A 1 175 ? -0.616 -5.474 13.644 1.00 97.25 175 LEU A CA 1
ATOM 1220 C C . LEU A 1 175 ? 0.031 -6.828 13.347 1.00 97.25 175 LEU A C 1
ATOM 1222 O O . LEU A 1 175 ? 0.289 -7.139 12.182 1.00 97.25 175 LEU A O 1
ATOM 1226 N N . GLY A 1 176 ? 0.264 -7.624 14.390 1.00 96.06 176 GLY A N 1
ATOM 1227 C CA . GLY A 1 176 ? 0.746 -8.997 14.246 1.00 96.06 176 GLY A CA 1
ATOM 1228 C C . GLY A 1 176 ? -0.349 -9.949 13.726 1.00 96.06 176 GLY A C 1
ATOM 1229 O O . GLY A 1 176 ? -1.540 -9.646 13.891 1.00 96.06 176 GLY A O 1
ATOM 1230 N N . PRO A 1 177 ? 0.016 -11.104 13.133 1.00 96.19 177 PRO A N 1
ATOM 1231 C CA . PRO A 1 177 ? -0.914 -12.075 12.545 1.00 96.19 177 PRO A CA 1
ATOM 1232 C C . PRO A 1 177 ? -2.064 -12.506 13.468 1.00 96.19 177 PRO A C 1
ATOM 1234 O O . PRO A 1 177 ? -1.841 -12.906 14.612 1.00 96.19 177 PRO A O 1
ATOM 1237 N N . GLY A 1 178 ? -3.301 -12.489 12.958 1.00 96.62 178 GLY A N 1
ATOM 1238 C CA . GLY A 1 178 ? -4.501 -12.967 13.654 1.00 96.62 178 GLY A CA 1
ATOM 1239 C C . GLY A 1 178 ? -5.738 -12.074 13.495 1.00 96.62 178 GLY A C 1
ATOM 1240 O O . GLY A 1 178 ? -5.799 -11.201 12.631 1.00 96.62 178 GLY A O 1
ATOM 1241 N N . VAL A 1 179 ? -6.761 -12.328 14.323 1.00 97.56 179 VAL A N 1
ATOM 1242 C CA . VAL A 1 179 ? -8.108 -11.743 14.171 1.00 97.56 179 VAL A CA 1
ATOM 1243 C C . VAL A 1 179 ? -8.407 -10.687 15.238 1.00 97.56 179 VAL A C 1
ATOM 1245 O O . VAL A 1 179 ? -8.505 -10.996 16.425 1.00 97.56 179 VAL A O 1
ATOM 1248 N N . TYR A 1 180 ? -8.654 -9.461 14.788 1.00 97.69 180 TYR A N 1
ATOM 1249 C CA . TYR A 1 180 ? -9.019 -8.292 15.580 1.00 97.69 180 TYR A CA 1
ATOM 1250 C C . TYR A 1 180 ? -10.522 -8.023 15.419 1.00 97.69 180 TYR A C 1
ATOM 1252 O O . TYR A 1 180 ? -10.968 -7.563 14.371 1.00 97.69 180 TYR A O 1
ATOM 1260 N N . VAL A 1 181 ? -11.325 -8.341 16.438 1.00 96.69 181 VAL A N 1
ATOM 1261 C CA . VAL A 1 181 ? -12.798 -8.298 16.340 1.00 96.69 181 VAL A CA 1
ATOM 1262 C C . VAL A 1 181 ? -13.358 -6.907 16.655 1.00 96.69 181 VAL A C 1
ATOM 1264 O O . VAL A 1 181 ? -13.136 -6.374 17.746 1.00 96.69 181 VAL A O 1
ATOM 1267 N N . GLY A 1 182 ? -14.168 -6.367 15.741 1.00 96.94 182 GLY A N 1
ATOM 1268 C CA . GLY A 1 182 ? -14.902 -5.106 15.882 1.00 96.94 182 GLY A CA 1
ATOM 1269 C C . GLY A 1 182 ? -14.576 -4.066 14.804 1.00 96.94 182 GLY A C 1
ATOM 1270 O O . GLY A 1 182 ? -13.678 -4.242 13.986 1.00 96.94 182 GLY A O 1
ATOM 1271 N N . ASP A 1 183 ? -15.317 -2.955 14.816 1.00 97.75 183 ASP A N 1
ATOM 1272 C CA . ASP A 1 183 ? -15.112 -1.852 13.872 1.00 97.75 183 ASP A CA 1
ATOM 1273 C C . ASP A 1 183 ? -13.927 -0.958 14.284 1.00 97.75 183 ASP A C 1
ATOM 1275 O O . ASP A 1 183 ? -13.846 -0.499 15.429 1.00 97.75 183 ASP A O 1
ATOM 1279 N N . LEU A 1 184 ? -13.043 -0.646 13.333 1.00 97.88 184 LEU A N 1
ATOM 1280 C CA . LEU A 1 184 ? -11.874 0.212 13.527 1.00 97.88 184 LEU A CA 1
ATOM 1281 C C . LEU A 1 184 ? -12.128 1.622 12.976 1.00 97.88 184 LEU A C 1
ATOM 1283 O O . LEU A 1 184 ? -12.541 1.791 11.827 1.00 97.88 184 LEU A O 1
ATOM 1287 N N . VAL A 1 185 ? -11.833 2.658 13.764 1.00 97.44 185 VAL A N 1
ATOM 1288 C CA . VAL A 1 185 ? -11.950 4.061 13.330 1.00 97.44 185 VAL A CA 1
ATOM 1289 C C . VAL A 1 185 ? -10.606 4.761 13.490 1.00 97.44 185 VAL A C 1
ATOM 1291 O O . VAL A 1 185 ? -10.087 4.848 14.598 1.00 97.44 185 VAL A O 1
ATOM 1294 N N . ILE A 1 186 ? -10.068 5.282 12.387 1.00 98.19 186 ILE A N 1
ATOM 1295 C CA . ILE A 1 186 ? -8.796 6.011 12.335 1.00 98.19 186 ILE A CA 1
ATOM 1296 C C . ILE A 1 186 ? -9.110 7.502 12.211 1.00 98.19 186 ILE A C 1
ATOM 1298 O O . ILE A 1 186 ? -9.683 7.935 11.205 1.00 98.19 186 ILE A O 1
ATOM 1302 N N . LYS A 1 187 ? -8.758 8.292 13.228 1.00 97.88 187 LYS A N 1
ATOM 1303 C CA . LYS A 1 187 ? -9.059 9.737 13.288 1.00 97.88 187 LYS A CA 1
ATOM 1304 C C . LYS A 1 187 ? -7.819 10.613 13.158 1.00 97.88 187 LYS A C 1
ATOM 1306 O O . LYS A 1 187 ? -7.946 11.736 12.673 1.00 97.88 187 LYS A O 1
ATOM 1311 N N . GLY A 1 188 ? -6.663 10.102 13.577 1.00 98.12 188 GLY A N 1
ATOM 1312 C CA . GLY A 1 188 ? -5.383 10.790 13.476 1.00 98.12 188 GLY A CA 1
ATOM 1313 C C . GLY A 1 188 ? -4.961 11.053 12.030 1.00 98.12 188 GLY A C 1
ATOM 1314 O O . GLY A 1 188 ? -5.351 10.346 11.096 1.00 98.12 188 GLY A O 1
ATOM 1315 N N . THR A 1 189 ? -4.163 12.097 11.852 1.00 97.94 189 THR A N 1
ATOM 1316 C CA . THR A 1 189 ? -3.563 12.512 10.580 1.00 97.94 189 THR A CA 1
ATOM 1317 C C . THR A 1 189 ? -2.211 11.831 10.383 1.00 97.94 189 THR A C 1
ATOM 1319 O O . THR A 1 189 ? -1.472 11.649 11.344 1.00 97.94 189 THR A O 1
ATOM 1322 N N . ASP A 1 190 ? -1.867 11.475 9.144 1.00 96.88 190 ASP A N 1
ATOM 1323 C CA . ASP A 1 190 ? -0.594 10.829 8.779 1.00 96.88 190 ASP A CA 1
ATOM 1324 C C . ASP A 1 190 ? -0.336 9.518 9.559 1.00 96.88 190 ASP A C 1
ATOM 1326 O O . ASP A 1 190 ? 0.785 9.203 9.956 1.00 96.88 190 ASP A O 1
ATOM 1330 N N . VAL A 1 191 ? -1.410 8.752 9.787 1.00 97.88 191 VAL A N 1
ATOM 1331 C CA . VAL A 1 191 ? -1.397 7.460 10.489 1.00 97.88 191 VAL A CA 1
ATOM 1332 C C . VAL A 1 191 ? -1.133 6.306 9.522 1.00 97.88 191 VAL A C 1
ATOM 1334 O O . VAL A 1 191 ? -1.737 6.233 8.452 1.00 97.88 191 VAL A O 1
ATOM 1337 N N . VAL A 1 192 ? -0.297 5.349 9.918 1.00 97.38 192 VAL A N 1
ATOM 1338 C CA . VAL A 1 192 ? -0.070 4.096 9.184 1.00 97.38 192 VAL A CA 1
ATOM 1339 C C . VAL A 1 192 ? -0.620 2.920 9.987 1.00 97.38 192 VAL A C 1
ATOM 1341 O O . VAL A 1 192 ? -0.312 2.791 11.166 1.00 97.38 192 VAL A O 1
ATOM 1344 N N . VAL A 1 193 ? -1.384 2.040 9.340 1.00 97.69 193 VAL A N 1
ATOM 1345 C CA . VAL A 1 193 ? -1.744 0.705 9.838 1.00 97.69 193 VAL A CA 1
ATOM 1346 C C . VAL A 1 193 ? -1.113 -0.325 8.907 1.00 97.69 193 VAL A C 1
ATOM 1348 O O . VAL A 1 193 ? -1.455 -0.385 7.725 1.00 97.69 193 VAL A O 1
ATOM 1351 N N . PHE A 1 194 ? -0.182 -1.117 9.425 1.00 97.00 194 PHE A N 1
ATOM 1352 C CA . PHE A 1 194 ? 0.550 -2.138 8.680 1.00 97.00 194 PHE A CA 1
ATOM 1353 C C . PHE A 1 194 ? 0.254 -3.515 9.279 1.00 97.00 194 PHE A C 1
ATOM 1355 O O . PHE A 1 194 ? 0.593 -3.768 10.431 1.00 97.00 194 PHE A O 1
ATOM 1362 N N . GLY A 1 195 ? -0.387 -4.392 8.514 1.00 96.50 195 GLY A N 1
ATOM 1363 C CA . GLY A 1 195 ? -0.505 -5.809 8.836 1.00 96.50 195 GLY A CA 1
ATOM 1364 C C . GLY A 1 195 ? 0.707 -6.587 8.332 1.00 96.50 195 GLY A C 1
ATOM 1365 O O . GLY A 1 195 ? 1.135 -6.402 7.188 1.00 96.50 195 GLY A O 1
ATOM 1366 N N . GLU A 1 196 ? 1.257 -7.437 9.194 1.00 93.62 196 GLU A N 1
ATOM 1367 C CA . GLU A 1 196 ? 2.230 -8.470 8.819 1.00 93.62 196 GLU A CA 1
ATOM 1368 C C . GLU A 1 196 ? 1.539 -9.665 8.130 1.00 93.62 196 GLU A C 1
ATOM 1370 O O . GLU A 1 196 ? 0.308 -9.757 8.130 1.00 93.62 196 GLU A O 1
ATOM 1375 N N . GLY A 1 197 ? 2.302 -10.584 7.525 1.00 89.12 197 GLY A N 1
ATOM 1376 C CA . GLY A 1 197 ? 1.726 -11.769 6.881 1.00 89.12 197 GLY A CA 1
ATOM 1377 C C . GLY A 1 197 ? 0.855 -11.423 5.669 1.00 89.12 197 GLY A C 1
ATOM 1378 O O . GLY A 1 197 ? -0.188 -12.041 5.449 1.00 89.12 197 GLY A O 1
ATOM 1379 N N . TRP A 1 198 ? 1.226 -10.399 4.891 1.00 85.50 198 TRP A N 1
ATOM 1380 C CA . TRP A 1 198 ? 0.366 -9.868 3.824 1.00 85.50 198 TRP A CA 1
ATOM 1381 C C . TRP A 1 198 ? 0.225 -10.844 2.646 1.00 85.50 198 TRP A C 1
ATOM 1383 O O . TRP A 1 198 ? -0.806 -10.826 1.974 1.00 85.50 198 TRP A O 1
ATOM 1393 N N . GLY A 1 199 ? 1.225 -11.706 2.414 1.00 85.38 199 GLY A N 1
ATOM 1394 C CA . GLY A 1 199 ? 1.182 -12.742 1.373 1.00 85.38 199 GLY A CA 1
ATOM 1395 C C . GLY A 1 199 ? 0.052 -13.757 1.593 1.00 85.38 199 GLY A C 1
ATOM 1396 O O . GLY A 1 199 ? -0.679 -14.082 0.658 1.00 85.38 199 GLY A O 1
ATOM 1397 N N . ASP A 1 200 ? -0.149 -14.170 2.848 1.00 87.62 200 ASP A N 1
ATOM 1398 C CA . ASP A 1 200 ? -1.208 -15.097 3.275 1.00 87.62 200 ASP A CA 1
ATOM 1399 C C . ASP A 1 200 ? -2.451 -14.386 3.855 1.00 87.62 200 ASP A C 1
ATOM 1401 O O . ASP A 1 200 ? -3.445 -15.032 4.194 1.00 87.62 200 ASP A O 1
ATOM 1405 N N . PHE A 1 201 ? -2.436 -13.048 3.905 1.00 90.25 201 PHE A N 1
ATOM 1406 C CA . PHE A 1 201 ? -3.478 -12.187 4.480 1.00 90.25 201 PHE A CA 1
ATOM 1407 C C . PHE A 1 201 ? -3.781 -12.470 5.967 1.00 90.25 201 PHE A C 1
ATOM 1409 O O . PHE A 1 201 ? -4.943 -12.438 6.386 1.00 90.25 201 PHE A O 1
ATOM 1416 N N . GLU A 1 202 ? -2.748 -12.734 6.773 1.00 94.62 202 GLU A N 1
ATOM 1417 C CA . GLU A 1 202 ? -2.898 -13.251 8.143 1.00 94.62 202 GLU A CA 1
ATOM 1418 C C . GLU A 1 202 ? -3.520 -12.261 9.148 1.00 94.62 202 GLU A C 1
ATOM 1420 O O . GLU A 1 202 ? -4.076 -12.683 10.165 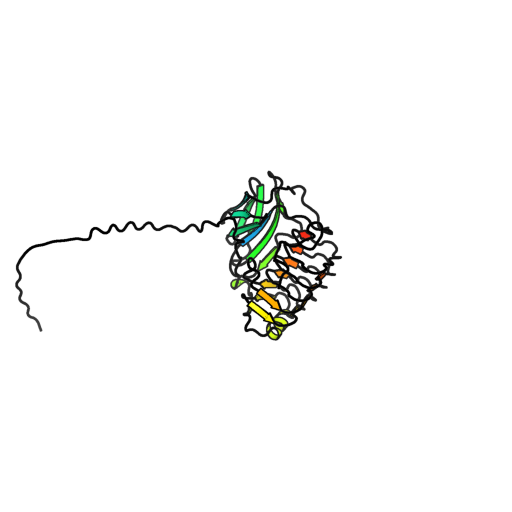1.00 94.62 202 GLU A O 1
ATOM 1425 N N . VAL A 1 203 ? -3.455 -10.951 8.887 1.00 97.25 203 VAL A N 1
ATOM 1426 C CA . VAL A 1 203 ? -4.097 -9.918 9.718 1.00 97.25 203 VAL A CA 1
ATOM 1427 C C . VAL A 1 203 ? -5.531 -9.678 9.256 1.00 97.25 203 VAL A C 1
ATOM 1429 O O . VAL A 1 203 ? -5.776 -9.141 8.173 1.00 97.25 203 VAL A O 1
ATOM 1432 N N . VAL A 1 204 ? -6.497 -10.020 10.109 1.00 97.88 204 VAL A N 1
ATOM 1433 C CA . VAL A 1 204 ? -7.935 -9.899 9.834 1.00 97.88 204 VAL A CA 1
ATOM 1434 C C . VAL A 1 204 ? -8.587 -8.934 10.818 1.00 97.88 204 VAL A C 1
ATOM 1436 O O . VAL A 1 204 ? -8.635 -9.191 12.016 1.00 97.88 204 VAL A O 1
ATOM 1439 N N . ILE A 1 205 ? -9.162 -7.850 10.309 1.00 98.19 205 ILE A N 1
ATOM 1440 C CA . ILE A 1 205 ? -10.093 -6.985 11.035 1.00 98.19 205 ILE A CA 1
ATOM 1441 C C . ILE A 1 205 ? -11.499 -7.544 10.795 1.00 98.19 205 ILE A C 1
ATOM 1443 O O . ILE A 1 205 ? -12.062 -7.393 9.705 1.00 98.19 205 ILE A O 1
ATOM 1447 N N . ASP A 1 206 ? -12.056 -8.220 11.804 1.00 97.75 206 ASP A N 1
ATOM 1448 C CA . ASP A 1 206 ? -13.417 -8.759 11.752 1.00 97.75 206 ASP A CA 1
ATOM 1449 C C . ASP A 1 206 ? -14.438 -7.679 12.136 1.00 97.75 206 ASP A C 1
ATOM 1451 O O . ASP A 1 206 ? -14.938 -7.606 13.263 1.00 97.75 206 ASP A O 1
ATOM 1455 N N . GLY A 1 207 ? -14.669 -6.781 11.182 1.00 97.94 207 GLY A N 1
ATOM 1456 C CA . GLY A 1 207 ? -15.501 -5.594 11.300 1.00 97.94 207 GLY A CA 1
ATOM 1457 C C . GLY A 1 207 ? -15.272 -4.636 10.132 1.00 97.94 207 GLY A C 1
ATOM 1458 O O . GLY A 1 207 ? -14.628 -4.974 9.137 1.00 97.94 207 GLY A O 1
ATOM 1459 N N . SER A 1 208 ? -15.821 -3.431 10.240 1.00 98.56 208 SER A N 1
ATOM 1460 C CA . SER A 1 208 ? -15.669 -2.362 9.246 1.00 98.56 208 SER A CA 1
ATOM 1461 C C . SER A 1 208 ? -14.521 -1.418 9.613 1.00 98.56 208 SER A C 1
ATOM 1463 O O . SER A 1 208 ? -14.211 -1.235 10.789 1.00 98.56 208 SER A O 1
ATOM 1465 N N . VAL A 1 209 ? -13.923 -0.751 8.624 1.00 98.44 209 VAL A N 1
ATOM 1466 C CA . VAL A 1 209 ? -12.865 0.252 8.841 1.00 98.44 209 VAL A CA 1
ATOM 1467 C C . VAL A 1 209 ? -13.304 1.622 8.328 1.00 98.44 209 VAL A C 1
ATOM 1469 O O . VAL A 1 209 ? -13.725 1.763 7.179 1.00 98.44 209 VAL A O 1
ATOM 1472 N N . SER A 1 210 ? -13.171 2.653 9.166 1.00 97.81 210 SER A N 1
ATOM 1473 C CA . SER A 1 210 ? -13.463 4.049 8.819 1.00 97.81 210 SER A CA 1
ATOM 1474 C C . SER A 1 210 ? -12.236 4.944 9.008 1.00 97.81 210 SER A C 1
ATOM 1476 O O . SER A 1 210 ? -11.845 5.230 10.138 1.00 97.81 210 SER A O 1
ATOM 1478 N N . ALA A 1 211 ? -11.663 5.444 7.912 1.00 97.25 211 ALA A N 1
ATOM 1479 C CA . ALA A 1 211 ? -10.582 6.430 7.917 1.00 97.25 211 ALA A CA 1
ATOM 1480 C C . ALA A 1 211 ? -11.133 7.862 7.771 1.00 97.25 211 ALA A C 1
ATOM 1482 O O . ALA A 1 211 ? -11.620 8.274 6.708 1.00 97.25 211 ALA A O 1
ATOM 1483 N N . GLU A 1 212 ? -11.070 8.627 8.858 1.00 96.00 212 GLU A N 1
ATOM 1484 C CA . GLU A 1 212 ? -11.578 10.001 8.952 1.00 96.00 212 GLU A CA 1
ATOM 1485 C C . GLU A 1 212 ? -10.462 11.056 8.865 1.00 96.00 212 GLU A C 1
ATOM 1487 O O . GLU A 1 212 ? -10.695 12.132 8.309 1.00 96.00 212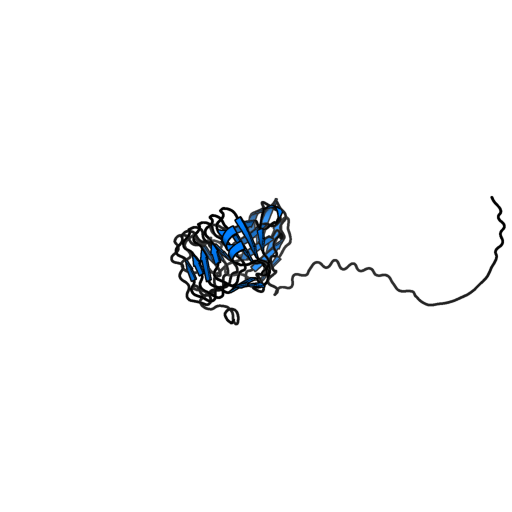 GLU A O 1
ATOM 1492 N N . GLY A 1 213 ? -9.258 10.738 9.356 1.00 96.31 213 GLY A N 1
ATOM 1493 C CA . GLY A 1 213 ? -8.066 11.587 9.249 1.00 96.31 213 GLY A CA 1
ATOM 1494 C C . GLY A 1 213 ? -7.473 11.648 7.834 1.00 96.31 213 GLY A C 1
ATOM 1495 O O . GLY A 1 213 ? -7.741 10.790 6.991 1.00 96.31 213 GLY A O 1
ATOM 1496 N N . ASN A 1 214 ? -6.667 12.680 7.552 1.00 96.31 214 ASN A N 1
ATOM 1497 C CA . ASN A 1 214 ? -5.934 12.788 6.279 1.00 96.31 214 ASN A CA 1
ATOM 1498 C C . ASN A 1 214 ? -4.621 11.989 6.343 1.00 96.31 214 ASN A C 1
ATOM 1500 O O . ASN A 1 214 ? -4.112 11.741 7.429 1.00 96.31 214 ASN A O 1
ATOM 1504 N N . GLY A 1 215 ? -4.054 11.597 5.202 1.00 95.75 215 GLY A N 1
ATOM 1505 C CA . GLY A 1 215 ? -2.758 10.904 5.150 1.00 95.75 215 GLY A CA 1
ATOM 1506 C C . GLY A 1 215 ? -2.755 9.477 5.706 1.00 95.75 215 GLY A C 1
ATOM 1507 O O . GLY A 1 215 ? -1.697 8.858 5.766 1.00 95.75 215 GLY A O 1
ATOM 1508 N N . VAL A 1 216 ? -3.923 8.942 6.080 1.00 97.56 216 VAL A N 1
ATOM 1509 C CA . VAL A 1 216 ? -4.068 7.578 6.600 1.00 97.56 216 VAL A CA 1
ATOM 1510 C C . VAL A 1 216 ? -3.649 6.557 5.542 1.00 97.56 216 VAL A C 1
ATOM 1512 O O . VAL A 1 216 ? -4.169 6.577 4.427 1.00 97.56 216 VAL A O 1
ATOM 1515 N N . ARG A 1 217 ? -2.751 5.633 5.889 1.00 96.94 217 ARG A N 1
ATOM 1516 C CA . ARG A 1 217 ? -2.333 4.515 5.033 1.00 96.94 217 ARG A CA 1
ATOM 1517 C C . ARG A 1 217 ? -2.637 3.185 5.700 1.00 96.94 217 ARG A C 1
ATOM 1519 O O . ARG A 1 217 ? -2.313 2.996 6.865 1.00 96.94 217 ARG A O 1
ATOM 1526 N N . ILE A 1 218 ? -3.196 2.255 4.939 1.00 97.81 218 ILE A N 1
ATOM 1527 C CA . ILE A 1 218 ? -3.437 0.873 5.356 1.00 97.81 218 ILE A CA 1
ATOM 1528 C C . ILE A 1 218 ? -2.630 -0.057 4.440 1.00 97.81 218 ILE A C 1
ATOM 1530 O O . ILE A 1 218 ? -2.585 0.157 3.227 1.00 97.81 218 ILE A O 1
ATOM 1534 N N . ARG A 1 219 ? -1.971 -1.079 4.985 1.00 96.81 219 ARG A N 1
ATOM 1535 C CA . ARG A 1 219 ? -1.264 -2.097 4.195 1.00 96.81 219 ARG A CA 1
ATOM 1536 C C . ARG A 1 219 ? -1.436 -3.480 4.811 1.00 96.81 219 ARG A C 1
ATOM 1538 O O . ARG A 1 219 ? -1.374 -3.587 6.028 1.00 96.81 219 ARG A O 1
ATOM 1545 N N . GLY A 1 220 ? -1.596 -4.514 3.986 1.00 96.31 220 GLY A N 1
ATOM 1546 C CA . GLY A 1 220 ? -1.489 -5.912 4.423 1.00 96.31 220 GLY A CA 1
ATOM 1547 C C . GLY A 1 220 ? -2.604 -6.424 5.339 1.00 96.31 220 GLY A C 1
ATOM 1548 O O . GLY A 1 220 ? -2.350 -7.317 6.136 1.00 96.31 220 GLY A O 1
ATOM 1549 N N . VAL A 1 221 ? -3.823 -5.873 5.266 1.00 97.56 221 VAL A N 1
ATOM 1550 C CA . VAL A 1 221 ? -4.946 -6.308 6.126 1.00 97.56 221 VAL A CA 1
ATOM 1551 C C . VAL A 1 221 ? -6.116 -6.884 5.329 1.00 97.56 221 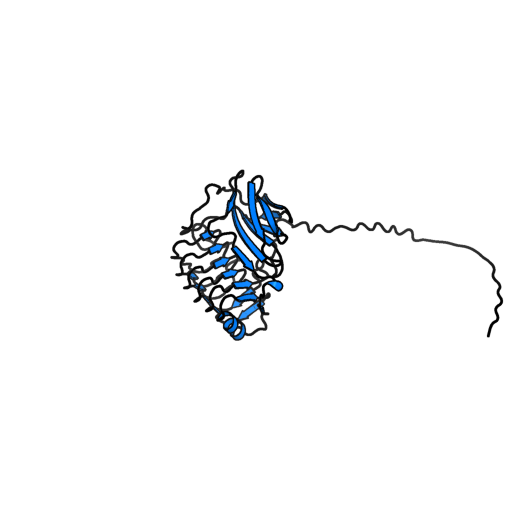VAL A C 1
ATOM 1553 O O . VAL A 1 221 ? -6.412 -6.445 4.215 1.00 97.56 221 VAL A O 1
ATOM 1556 N N . THR A 1 222 ? -6.843 -7.816 5.936 1.00 98.12 222 THR A N 1
ATOM 1557 C CA . THR A 1 222 ? -8.18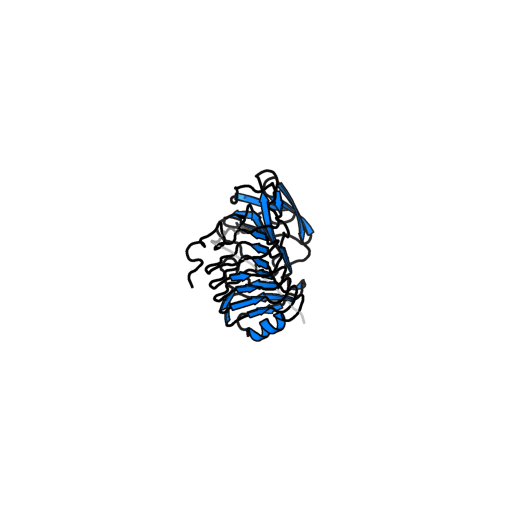2 -8.240 5.512 1.00 98.12 222 THR A CA 1
ATOM 1558 C C . THR A 1 222 ? -9.243 -7.519 6.335 1.00 98.12 222 THR A C 1
ATOM 1560 O O . THR A 1 222 ? -9.162 -7.488 7.557 1.00 98.12 222 THR A O 1
ATOM 1563 N N . ILE A 1 223 ? -10.265 -6.974 5.680 1.00 98.56 223 ILE A N 1
ATOM 1564 C CA . ILE A 1 223 ? -11.419 -6.313 6.301 1.00 98.56 223 ILE A CA 1
ATOM 1565 C C . ILE A 1 223 ? -12.672 -7.119 5.942 1.00 98.56 223 ILE A C 1
ATOM 1567 O O . ILE A 1 223 ? -13.018 -7.221 4.759 1.00 98.56 223 ILE A O 1
ATOM 1571 N N . THR A 1 224 ? -13.350 -7.708 6.934 1.00 98.44 224 THR A N 1
ATOM 1572 C CA . THR A 1 224 ? -14.559 -8.529 6.692 1.00 98.44 224 THR A CA 1
ATOM 1573 C C . THR A 1 224 ? -15.807 -7.676 6.427 1.00 98.44 224 THR A C 1
ATOM 1575 O O . THR A 1 224 ? -16.706 -8.106 5.701 1.00 98.44 224 THR A O 1
ATOM 1578 N N . GLY A 1 225 ? -15.853 -6.458 6.974 1.00 98.38 225 GLY A N 1
ATOM 1579 C CA . GLY A 1 225 ? -16.920 -5.475 6.788 1.00 98.38 225 GLY A CA 1
ATOM 1580 C C . GLY A 1 225 ? -16.655 -4.456 5.675 1.00 98.38 225 GLY A C 1
ATOM 1581 O O . GLY A 1 225 ? -15.932 -4.715 4.711 1.00 98.38 225 GLY A O 1
ATOM 1582 N N . ASP A 1 226 ? -17.277 -3.282 5.802 1.00 98.56 226 ASP A N 1
ATOM 1583 C CA . ASP A 1 226 ? -17.141 -2.175 4.847 1.00 98.56 226 ASP A CA 1
ATOM 1584 C C . ASP A 1 226 ? -15.828 -1.389 5.070 1.00 98.56 226 ASP A C 1
ATOM 1586 O O . ASP A 1 226 ? -15.358 -1.242 6.200 1.00 98.56 226 ASP A O 1
ATOM 1590 N N . LEU A 1 227 ? -15.277 -0.798 4.003 1.00 98.19 227 LEU A N 1
ATOM 1591 C CA . LEU A 1 227 ? -14.195 0.193 4.069 1.00 98.19 227 LEU A CA 1
ATOM 1592 C C . LEU A 1 227 ? -14.722 1.573 3.659 1.00 98.19 227 LEU A C 1
ATOM 1594 O O . LEU A 1 227 ? -15.114 1.792 2.510 1.00 98.19 227 LEU A O 1
ATOM 1598 N N . ALA A 1 228 ? -14.665 2.537 4.574 1.00 97.31 228 ALA A N 1
ATOM 1599 C CA . ALA A 1 228 ? -15.001 3.932 4.314 1.00 97.31 228 ALA A CA 1
ATOM 1600 C C . ALA A 1 228 ? -13.787 4.840 4.546 1.00 97.31 228 ALA A C 1
ATOM 1602 O O . ALA A 1 228 ? -13.196 4.820 5.621 1.00 97.31 228 ALA A O 1
ATOM 1603 N N . ALA A 1 229 ? -13.443 5.698 3.584 1.00 95.50 229 ALA A N 1
ATOM 1604 C CA . ALA A 1 229 ? -12.374 6.684 3.763 1.00 95.50 229 ALA A CA 1
ATOM 1605 C C . ALA A 1 229 ? -12.784 8.070 3.244 1.00 95.50 229 ALA A C 1
ATOM 1607 O O . ALA A 1 229 ? -13.197 8.237 2.093 1.00 95.50 229 ALA A O 1
ATOM 1608 N N . LYS A 1 230 ? -12.696 9.081 4.116 1.00 91.94 230 LYS A N 1
ATOM 1609 C CA . LYS A 1 230 ? -13.156 10.457 3.841 1.00 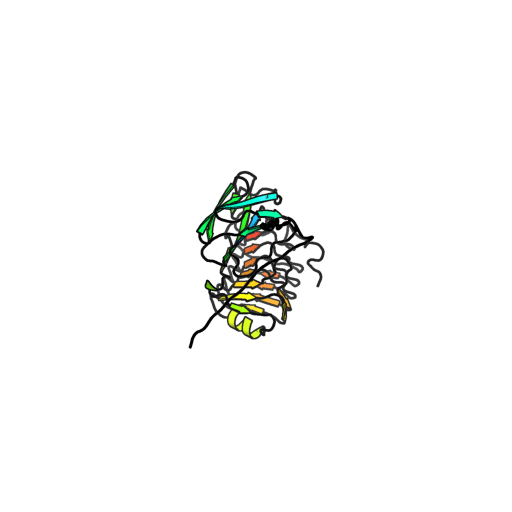91.94 230 LYS A CA 1
ATOM 1610 C C . LYS A 1 230 ? -12.024 11.480 3.814 1.00 91.94 230 LYS A C 1
ATOM 1612 O O . LYS A 1 230 ? -12.159 12.487 3.120 1.00 91.94 230 LYS A O 1
ATOM 1617 N N . GLY A 1 231 ? -10.947 11.237 4.560 1.00 89.00 231 GLY A N 1
ATOM 1618 C CA . GLY A 1 231 ? -9.769 12.098 4.568 1.00 89.00 231 GLY A CA 1
ATOM 1619 C C . GLY A 1 231 ? -9.031 12.085 3.231 1.00 89.00 231 GLY A C 1
ATOM 1620 O O . GLY A 1 231 ? -9.089 11.118 2.471 1.00 89.00 231 GLY A O 1
ATOM 1621 N N . ASN A 1 232 ? -8.344 13.184 2.925 1.00 92.25 232 ASN A N 1
ATOM 1622 C CA . ASN A 1 232 ? -7.475 13.263 1.753 1.00 92.25 232 ASN A CA 1
ATOM 1623 C C . ASN A 1 232 ? -6.215 12.416 1.957 1.00 92.25 232 ASN A C 1
ATOM 1625 O O . ASN A 1 232 ? -5.898 12.037 3.081 1.00 92.25 232 ASN A O 1
ATOM 1629 N N . THR A 1 233 ? -5.511 12.132 0.860 1.00 92.81 233 THR A N 1
ATOM 1630 C CA . THR A 1 233 ? -4.264 11.352 0.820 1.00 92.81 233 THR A CA 1
ATOM 1631 C C . THR A 1 233 ? -4.358 9.969 1.477 1.00 92.81 233 THR A C 1
ATOM 1633 O O . THR A 1 233 ? -3.342 9.405 1.873 1.00 92.81 233 THR A O 1
ATOM 1636 N N . PHE A 1 234 ? -5.572 9.402 1.541 1.00 95.06 234 PHE A N 1
ATOM 1637 C CA . PHE A 1 234 ? -5.802 8.030 1.987 1.00 95.06 234 PHE A CA 1
ATOM 1638 C C . PHE A 1 234 ? -5.108 7.026 1.057 1.00 95.06 234 PHE A C 1
ATOM 1640 O O . PHE A 1 234 ? -5.296 7.070 -0.162 1.00 95.06 234 PHE A O 1
ATOM 1647 N N . GLY A 1 235 ? -4.336 6.108 1.630 1.00 95.56 235 GLY A N 1
ATOM 1648 C CA . GLY A 1 235 ? -3.699 5.011 0.913 1.00 95.56 235 GLY A CA 1
ATOM 1649 C C . GLY A 1 235 ? -4.182 3.648 1.395 1.00 95.56 235 GLY A C 1
ATOM 1650 O O . GLY A 1 235 ? -4.361 3.444 2.595 1.00 95.56 235 GLY A O 1
ATOM 1651 N N . ILE A 1 236 ? -4.334 2.697 0.477 1.00 96.94 236 ILE A N 1
ATOM 1652 C CA . ILE A 1 236 ? -4.472 1.281 0.823 1.00 96.94 236 ILE A CA 1
ATOM 1653 C C . ILE A 1 236 ? -3.680 0.412 -0.161 1.00 96.94 236 ILE A C 1
ATOM 1655 O O . ILE A 1 236 ? -3.811 0.575 -1.377 1.00 96.94 236 ILE A O 1
ATOM 1659 N N . SER A 1 237 ? -2.850 -0.493 0.354 1.00 96.81 237 SER A N 1
ATOM 1660 C CA . SER A 1 237 ? -2.018 -1.396 -0.453 1.00 96.81 237 SER A CA 1
ATOM 1661 C C . SER A 1 237 ? -2.135 -2.840 0.024 1.00 96.81 237 SER A C 1
ATOM 1663 O O . SER A 1 237 ? -2.271 -3.079 1.225 1.00 96.81 237 SER A O 1
ATOM 1665 N N . PHE A 1 238 ? -2.027 -3.808 -0.889 1.00 96.12 238 PHE A N 1
ATOM 1666 C CA . PHE A 1 238 ? -1.903 -5.239 -0.563 1.00 96.12 238 PHE A CA 1
ATOM 1667 C C . PHE A 1 238 ? -2.952 -5.747 0.450 1.00 96.12 238 PHE A C 1
ATOM 1669 O O . PHE A 1 238 ?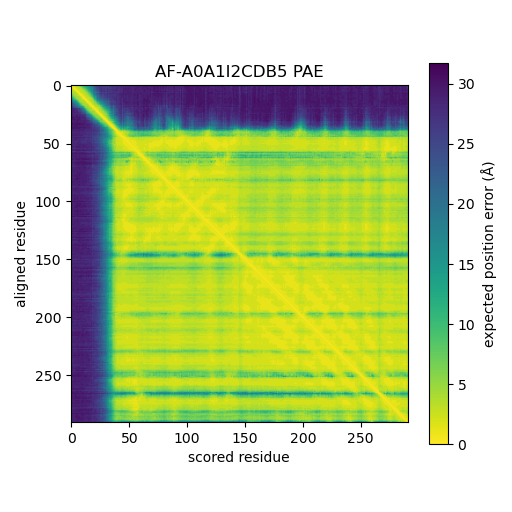 -2.657 -6.575 1.304 1.00 96.12 238 PHE A O 1
ATOM 1676 N N . SER A 1 239 ? -4.165 -5.191 0.410 1.00 97.56 239 SER A N 1
ATOM 1677 C CA . SER A 1 239 ? -5.223 -5.444 1.394 1.00 97.56 239 SER A CA 1
ATOM 1678 C C . SER A 1 239 ? -6.466 -6.037 0.731 1.00 97.56 239 SER A C 1
ATOM 1680 O O . SER A 1 239 ? -6.690 -5.864 -0.471 1.00 97.56 239 SER A O 1
ATOM 1682 N N . ARG A 1 240 ? -7.304 -6.718 1.513 1.00 97.31 240 ARG A N 1
ATOM 1683 C CA . ARG A 1 240 ? -8.556 -7.338 1.061 1.00 97.31 240 ARG A CA 1
ATOM 1684 C C . ARG A 1 240 ? -9.754 -6.700 1.762 1.00 97.31 240 ARG A C 1
ATOM 1686 O O . ARG A 1 240 ? -9.713 -6.493 2.969 1.00 97.31 240 ARG A O 1
ATOM 1693 N N . VAL A 1 241 ? -10.835 -6.425 1.032 1.00 98.00 241 VAL A N 1
ATOM 1694 C CA . VAL A 1 241 ? -12.093 -5.907 1.604 1.00 98.00 241 VAL A CA 1
ATOM 1695 C C . VAL A 1 241 ? -13.274 -6.724 1.096 1.00 98.00 241 VAL A C 1
ATOM 1697 O O . VAL A 1 241 ? -13.517 -6.791 -0.112 1.00 98.00 241 VAL A O 1
ATOM 1700 N N . PHE A 1 242 ? -14.020 -7.326 2.020 1.00 97.75 242 PHE A N 1
ATOM 1701 C CA . PHE A 1 242 ? -15.194 -8.138 1.699 1.00 97.75 242 PHE A CA 1
ATOM 1702 C C . PHE A 1 242 ? -16.469 -7.311 1.502 1.00 97.75 242 PHE A C 1
ATOM 1704 O O . PHE A 1 242 ? -17.264 -7.618 0.610 1.00 97.75 242 PHE A O 1
ATOM 1711 N N . GLY A 1 243 ? -16.659 -6.260 2.300 1.00 97.12 243 GLY A N 1
ATOM 1712 C CA . GLY A 1 243 ? -17.798 -5.354 2.194 1.00 97.12 243 GLY A CA 1
ATOM 1713 C C . GLY A 1 243 ? -17.655 -4.284 1.109 1.00 97.12 243 GLY A C 1
ATOM 1714 O O . GLY A 1 243 ? -16.845 -4.355 0.182 1.00 97.12 243 GLY A O 1
ATOM 1715 N N . THR A 1 244 ? -18.488 -3.259 1.225 1.00 97.38 244 THR A N 1
ATOM 1716 C CA . THR A 1 244 ? -18.521 -2.096 0.337 1.00 97.38 244 THR A CA 1
ATOM 1717 C C . THR A 1 244 ? -17.293 -1.221 0.566 1.00 97.38 244 THR A C 1
ATOM 1719 O O . THR A 1 244 ? -17.002 -0.842 1.698 1.00 97.38 244 THR A O 1
ATOM 1722 N N . THR A 1 245 ? -16.614 -0.818 -0.508 1.00 96.44 245 THR A N 1
ATOM 1723 C CA . THR A 1 245 ? -15.523 0.166 -0.446 1.00 96.44 245 THR A CA 1
ATOM 1724 C C . THR A 1 245 ? -16.002 1.525 -0.953 1.00 96.44 245 THR A C 1
ATOM 1726 O O . THR A 1 245 ? -16.419 1.658 -2.106 1.00 96.44 245 THR A O 1
ATOM 1729 N N . SER A 1 246 ? -15.937 2.557 -0.110 1.00 95.06 246 SER A N 1
ATOM 1730 C CA . SER A 1 246 ? -16.407 3.917 -0.410 1.00 95.06 246 SER A CA 1
ATOM 1731 C C . SER A 1 246 ? -15.378 4.965 0.007 1.00 95.06 246 SER A C 1
ATOM 1733 O O . SER A 1 246 ? -15.193 5.234 1.197 1.00 95.06 246 SER A O 1
ATOM 1735 N N . ILE A 1 247 ? -14.693 5.560 -0.974 1.00 89.69 247 ILE A N 1
ATOM 1736 C CA . ILE A 1 247 ? -13.525 6.409 -0.713 1.00 89.69 247 ILE A CA 1
ATOM 1737 C C . ILE A 1 247 ? -13.664 7.765 -1.405 1.00 89.69 247 ILE A C 1
ATOM 1739 O O . ILE A 1 247 ? -13.479 7.902 -2.614 1.00 89.69 247 ILE A O 1
ATOM 1743 N N . THR A 1 248 ? -14.017 8.783 -0.619 1.00 88.69 248 THR A N 1
ATOM 1744 C CA . THR A 1 248 ? -14.401 10.120 -1.105 1.00 88.69 248 THR A CA 1
ATOM 1745 C C . THR A 1 248 ? -13.311 11.182 -0.966 1.00 88.69 248 THR A C 1
ATOM 1747 O O . THR A 1 248 ? -13.497 12.299 -1.449 1.00 88.69 248 THR A O 1
ATOM 1750 N N . GLY A 1 249 ? -12.199 10.866 -0.300 1.00 82.50 249 GLY A N 1
ATOM 1751 C CA . GLY A 1 249 ? -11.037 11.752 -0.194 1.00 82.50 249 GLY A CA 1
ATOM 1752 C C . GLY A 1 249 ? -10.309 11.951 -1.527 1.00 82.50 249 GLY A C 1
ATOM 1753 O O . GLY A 1 249 ? -10.455 11.150 -2.450 1.00 82.50 249 GLY A O 1
ATOM 1754 N N . GLN A 1 250 ? -9.513 13.014 -1.649 1.00 86.44 250 GLN A N 1
ATOM 1755 C CA . GLN A 1 250 ? -8.690 13.285 -2.840 1.00 86.44 250 GLN A CA 1
ATOM 1756 C C . GLN A 1 250 ? -7.267 12.732 -2.693 1.00 86.44 250 GLN A C 1
ATOM 1758 O O . GLN A 1 250 ? -6.814 12.490 -1.578 1.00 86.44 250 GLN A O 1
ATOM 1763 N N . ALA A 1 251 ? -6.537 12.614 -3.804 1.00 82.94 251 ALA A N 1
ATOM 1764 C CA . ALA A 1 251 ? -5.099 12.323 -3.831 1.00 82.94 251 ALA A CA 1
ATOM 1765 C C . ALA A 1 251 ? -4.666 10.985 -3.188 1.00 82.94 251 ALA A C 1
ATOM 1767 O O . ALA A 1 251 ? -3.582 10.897 -2.615 1.00 82.94 251 ALA A O 1
ATOM 1768 N N . GLY A 1 252 ? -5.518 9.955 -3.250 1.00 85.88 252 GLY A N 1
ATOM 1769 C CA . GLY A 1 252 ? -5.223 8.646 -2.656 1.00 85.88 252 GLY A CA 1
ATOM 1770 C C . GLY A 1 252 ? -4.351 7.723 -3.518 1.00 85.88 252 GLY A C 1
ATOM 1771 O O . GLY A 1 252 ? -4.251 7.904 -4.734 1.00 85.88 252 GLY A O 1
ATOM 1772 N N . ALA A 1 253 ? -3.759 6.704 -2.896 1.00 91.06 253 ALA A N 1
ATOM 1773 C CA . ALA A 1 253 ? -2.943 5.687 -3.566 1.00 91.06 253 ALA A CA 1
ATOM 1774 C C . ALA A 1 253 ? -3.471 4.274 -3.266 1.00 91.06 253 ALA A C 1
ATOM 1776 O O . ALA A 1 253 ? -3.648 3.906 -2.109 1.00 91.06 253 ALA A O 1
ATOM 1777 N N . TYR A 1 254 ? -3.736 3.496 -4.314 1.00 93.56 254 TYR A N 1
ATOM 1778 C CA . TYR A 1 254 ? -4.402 2.196 -4.240 1.00 93.56 254 TYR A CA 1
ATOM 1779 C C . TYR A 1 254 ? -3.578 1.186 -5.022 1.00 93.56 254 TYR A C 1
ATOM 1781 O O . TYR A 1 254 ? -3.553 1.252 -6.256 1.00 93.56 254 TYR A O 1
ATOM 1789 N N . LEU A 1 255 ? -2.900 0.279 -4.322 1.00 96.12 255 LEU A N 1
ATOM 1790 C CA . LEU A 1 255 ? -1.975 -0.667 -4.936 1.00 96.12 255 LEU A CA 1
ATOM 1791 C C . LEU A 1 255 ? -2.349 -2.116 -4.625 1.00 96.12 255 LEU A C 1
ATOM 1793 O O . LEU A 1 255 ? -2.273 -2.550 -3.479 1.00 96.12 255 LEU A O 1
ATOM 1797 N N . ARG A 1 256 ? -2.679 -2.885 -5.667 1.00 95.88 256 ARG A N 1
ATOM 1798 C CA . ARG A 1 256 ? -2.775 -4.354 -5.610 1.00 95.88 256 ARG A CA 1
ATOM 1799 C C . ARG A 1 256 ? -3.709 -4.890 -4.515 1.00 95.88 256 ARG A C 1
ATOM 1801 O O . ARG A 1 256 ? -3.442 -5.911 -3.890 1.00 95.88 256 ARG A O 1
ATOM 1808 N N . ASN A 1 257 ? -4.817 -4.187 -4.284 1.00 96.75 257 ASN A N 1
ATOM 1809 C CA . ASN A 1 257 ? -5.854 -4.612 -3.346 1.00 96.75 257 ASN A CA 1
ATOM 1810 C C . ASN A 1 257 ? -6.840 -5.590 -3.987 1.00 96.75 257 ASN A C 1
ATOM 1812 O O . ASN A 1 257 ? -6.990 -5.631 -5.211 1.00 96.75 257 ASN A O 1
ATOM 1816 N N . ILE A 1 258 ? -7.565 -6.324 -3.147 1.00 96.69 258 ILE A N 1
ATOM 1817 C CA . ILE A 1 258 ? -8.652 -7.215 -3.549 1.00 96.69 258 ILE A CA 1
ATOM 1818 C C . ILE A 1 258 ? -9.964 -6.706 -2.954 1.00 96.69 258 ILE A C 1
ATOM 1820 O O . ILE A 1 258 ? -10.242 -6.900 -1.771 1.00 96.69 258 ILE A O 1
ATOM 1824 N N . PHE A 1 259 ? -10.788 -6.069 -3.783 1.00 96.69 259 PHE A N 1
ATOM 1825 C CA . PHE A 1 259 ? -12.125 -5.642 -3.393 1.00 96.69 259 PHE A CA 1
ATOM 1826 C C . PHE A 1 259 ? -13.163 -6.669 -3.864 1.00 96.69 259 PHE A C 1
ATOM 1828 O O . PHE A 1 259 ? -13.389 -6.844 -5.061 1.00 96.69 259 PHE A O 1
ATOM 1835 N N . CYS A 1 260 ? -13.789 -7.364 -2.917 1.00 96.88 260 CYS A N 1
ATOM 1836 C CA . CYS A 1 260 ? -14.805 -8.382 -3.195 1.00 96.88 260 CYS A CA 1
ATOM 1837 C C . CYS A 1 260 ? -16.221 -7.794 -3.284 1.00 96.88 260 CYS A C 1
ATOM 1839 O O . CYS A 1 260 ? -17.078 -8.335 -3.984 1.00 96.88 260 CYS A O 1
ATOM 1841 N N . GLY A 1 261 ? -16.470 -6.691 -2.571 1.00 94.75 261 GLY A N 1
ATOM 1842 C CA . GLY A 1 261 ? -17.727 -5.952 -2.608 1.00 94.75 261 GLY A CA 1
ATOM 1843 C C . GLY A 1 261 ? -17.719 -4.756 -3.574 1.00 94.75 261 GLY A C 1
ATOM 1844 O O . GLY A 1 261 ? -16.713 -4.455 -4.225 1.00 94.75 261 GLY A O 1
ATOM 1845 N N . PRO A 1 262 ? -18.852 -4.034 -3.688 1.00 94.44 262 PRO A N 1
ATOM 1846 C CA . PRO A 1 262 ? -18.967 -2.872 -4.563 1.00 94.44 262 PRO A CA 1
ATOM 1847 C C . PRO A 1 262 ? -17.960 -1.780 -4.185 1.00 94.44 262 PRO A C 1
ATOM 1849 O O . PRO A 1 262 ? -17.899 -1.363 -3.030 1.00 94.44 262 PRO A O 1
ATOM 1852 N N . THR A 1 263 ? -17.211 -1.280 -5.170 1.00 92.94 263 THR A N 1
ATOM 1853 C CA . THR A 1 263 ? -16.129 -0.310 -4.945 1.00 92.94 263 THR A CA 1
ATOM 1854 C C . THR A 1 263 ? -16.402 1.017 -5.641 1.00 92.94 263 THR A C 1
ATOM 1856 O O . THR A 1 263 ? -16.699 1.072 -6.833 1.00 92.94 263 THR A O 1
ATOM 1859 N N . THR A 1 264 ? -16.316 2.108 -4.881 1.00 90.44 264 THR A N 1
ATOM 1860 C CA . THR A 1 264 ? -16.590 3.478 -5.323 1.00 90.44 264 THR A CA 1
ATOM 1861 C C . THR A 1 264 ? -15.435 4.391 -4.916 1.00 90.44 264 THR A C 1
ATOM 1863 O O . THR A 1 264 ? -15.318 4.777 -3.754 1.00 90.44 264 THR A O 1
ATOM 1866 N N . VAL A 1 265 ? -14.596 4.761 -5.892 1.00 81.88 265 VAL A N 1
ATOM 1867 C CA . VAL A 1 265 ? -13.446 5.673 -5.718 1.00 81.88 265 VAL A CA 1
ATOM 1868 C C . VAL A 1 265 ? -13.626 6.925 -6.601 1.00 81.88 265 VAL A C 1
ATOM 1870 O O . VAL A 1 265 ? -12.994 7.047 -7.648 1.00 81.88 265 VAL A O 1
ATOM 1873 N N . PRO A 1 266 ? -14.499 7.884 -6.223 1.00 73.38 266 PRO A N 1
ATOM 1874 C CA . PRO A 1 266 ? -14.687 9.170 -6.915 1.00 73.38 266 PRO A CA 1
ATOM 1875 C C . PRO A 1 266 ? -13.511 10.158 -6.754 1.00 73.38 266 PRO A C 1
ATOM 1877 O O . PRO A 1 266 ? -13.654 11.343 -7.054 1.00 73.38 266 PRO A O 1
ATOM 1880 N N . SER A 1 267 ? -12.368 9.696 -6.245 1.00 69.81 267 SER A N 1
ATOM 1881 C CA . SER A 1 267 ? -11.210 10.512 -5.885 1.00 69.81 267 SER A CA 1
ATOM 1882 C C . SER A 1 267 ? -10.585 11.230 -7.091 1.00 69.81 267 SER A C 1
ATOM 1884 O O . SER A 1 267 ? -10.233 10.620 -8.105 1.00 69.81 267 SER A O 1
ATOM 1886 N N . SER A 1 268 ? -10.399 12.546 -6.975 1.00 77.19 268 SER A N 1
ATOM 1887 C CA . SER A 1 268 ? -9.562 13.313 -7.900 1.00 77.19 268 SER A CA 1
ATOM 1888 C C . SER A 1 268 ? -8.084 13.162 -7.540 1.00 77.19 268 SER A C 1
ATOM 1890 O O . SER A 1 268 ? -7.718 13.290 -6.370 1.00 77.19 268 SER A O 1
ATOM 1892 N N . ASN A 1 269 ? -7.238 12.980 -8.554 1.00 82.38 269 ASN A N 1
ATOM 1893 C CA . ASN A 1 269 ? -5.791 12.753 -8.447 1.00 82.38 269 ASN A CA 1
ATOM 1894 C C . ASN A 1 269 ? -5.416 11.469 -7.682 1.00 82.38 269 ASN A C 1
ATOM 1896 O O . ASN A 1 269 ? -4.431 11.457 -6.951 1.00 82.38 269 ASN A O 1
ATOM 1900 N N . ALA A 1 270 ? -6.182 10.392 -7.844 1.00 87.31 270 ALA A N 1
ATOM 1901 C CA . ALA A 1 270 ? -5.857 9.085 -7.296 1.00 87.31 270 ALA A CA 1
ATOM 1902 C C . ALA A 1 270 ? -4.966 8.244 -8.228 1.00 87.31 270 ALA A C 1
ATOM 1904 O O . ALA A 1 270 ? -5.222 8.116 -9.432 1.00 87.31 270 ALA A O 1
ATOM 1905 N N . THR A 1 271 ? -3.955 7.611 -7.633 1.00 92.19 271 THR A N 1
ATOM 1906 C CA . THR A 1 271 ? -3.129 6.573 -8.259 1.00 92.19 271 THR A CA 1
ATOM 1907 C C . THR A 1 271 ? -3.777 5.217 -7.968 1.00 92.19 271 THR A C 1
ATOM 1909 O O . THR A 1 271 ? -3.623 4.701 -6.867 1.00 92.19 271 THR A O 1
ATOM 1912 N N . LEU A 1 272 ? -4.525 4.646 -8.922 1.00 93.81 272 LEU A N 1
ATOM 1913 C CA . LEU A 1 272 ? -5.082 3.287 -8.809 1.00 93.81 272 LEU A CA 1
ATOM 1914 C C . LEU A 1 272 ? -4.325 2.319 -9.728 1.00 93.81 272 LEU A C 1
ATOM 1916 O O . LEU A 1 272 ? -4.312 2.526 -10.944 1.00 93.81 272 LEU A O 1
ATOM 1920 N N . LEU A 1 273 ? -3.706 1.291 -9.146 1.00 96.19 273 LEU A N 1
ATOM 1921 C CA . LEU A 1 273 ? -2.818 0.330 -9.802 1.00 96.19 273 LEU A CA 1
ATOM 1922 C C . LEU A 1 273 ? -3.065 -1.098 -9.274 1.00 96.19 273 LEU A C 1
ATOM 1924 O O . LEU A 1 273 ? -3.068 -1.315 -8.065 1.00 96.19 273 LEU A O 1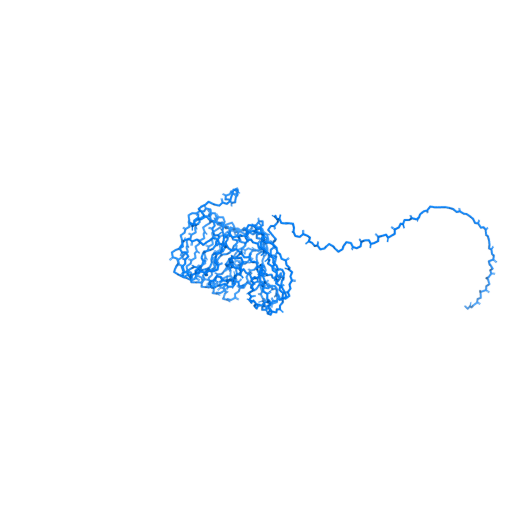
ATOM 1928 N N . ASP A 1 274 ? -3.237 -2.078 -10.164 1.00 96.00 274 ASP A N 1
ATOM 1929 C CA . ASP A 1 274 ? -3.376 -3.517 -9.852 1.00 96.00 274 ASP A CA 1
ATOM 1930 C C . ASP A 1 274 ? -4.556 -3.923 -8.933 1.00 96.00 274 ASP A C 1
ATOM 1932 O O . ASP A 1 274 ? -4.589 -5.037 -8.416 1.00 96.00 274 ASP A O 1
ATOM 1936 N N . ASN A 1 275 ? -5.558 -3.065 -8.725 1.00 96.38 275 ASN A N 1
ATOM 1937 C CA . ASN A 1 275 ? -6.671 -3.356 -7.811 1.00 96.38 275 ASN A CA 1
ATOM 1938 C C . ASN A 1 275 ? -7.729 -4.257 -8.460 1.00 96.38 275 ASN A C 1
ATOM 1940 O O . ASN A 1 275 ? -8.361 -3.857 -9.439 1.00 96.38 275 ASN A O 1
ATOM 1944 N N . TYR A 1 276 ? -7.975 -5.426 -7.875 1.00 95.62 276 TYR A N 1
ATOM 1945 C CA . TYR A 1 276 ? -9.060 -6.328 -8.258 1.00 95.62 276 TYR A CA 1
ATOM 1946 C C . TYR A 1 276 ? -10.409 -5.833 -7.720 1.00 95.62 276 TYR A C 1
ATOM 1948 O O . TYR A 1 276 ? -10.475 -5.254 -6.636 1.00 95.62 276 TYR A O 1
ATOM 1956 N N . GLY A 1 277 ? -11.487 -6.065 -8.471 1.00 93.81 277 GLY A N 1
ATOM 1957 C CA . GLY A 1 277 ? -12.817 -5.504 -8.191 1.00 93.81 277 GLY A CA 1
ATOM 1958 C C . GLY A 1 277 ? -13.005 -4.073 -8.715 1.00 93.81 277 GLY A C 1
ATOM 1959 O O . GLY A 1 277 ? -14.051 -3.461 -8.494 1.00 93.81 277 GLY A O 1
ATOM 1960 N N . VAL A 1 278 ? -12.013 -3.530 -9.433 1.00 92.88 278 VAL A N 1
ATOM 1961 C CA . VAL A 1 278 ? -12.042 -2.189 -10.036 1.00 92.88 278 VAL A CA 1
ATOM 1962 C C . VAL A 1 278 ? -11.648 -2.295 -11.514 1.00 92.88 278 VAL A C 1
ATOM 1964 O O . VAL A 1 278 ? -10.588 -2.848 -11.817 1.00 92.88 278 VAL A O 1
ATOM 1967 N N . PRO A 1 279 ? -12.434 -1.747 -12.464 1.00 92.50 279 PRO A N 1
ATOM 1968 C CA . PRO A 1 279 ? -12.126 -1.840 -13.891 1.00 92.50 279 PRO A CA 1
ATOM 1969 C C . PRO A 1 279 ? -10.689 -1.394 -14.226 1.00 92.50 279 PRO A C 1
ATOM 1971 O O . PRO A 1 279 ? -10.217 -0.420 -13.641 1.00 92.50 279 PRO A O 1
ATOM 1974 N N . PRO A 1 280 ? -9.983 -2.057 -15.160 1.00 94.31 280 PRO A N 1
ATOM 1975 C CA . PRO A 1 280 ? -10.447 -3.183 -15.974 1.00 94.31 280 PRO A CA 1
ATOM 1976 C C . PRO A 1 280 ? -10.349 -4.555 -15.273 1.00 94.31 280 PRO A C 1
ATOM 1978 O O . PRO A 1 280 ? -10.749 -5.557 -15.858 1.00 94.31 280 PRO A O 1
ATOM 1981 N N . ILE A 1 281 ? -9.839 -4.625 -14.039 1.00 93.25 281 ILE A N 1
ATOM 1982 C CA . ILE A 1 281 ? -9.650 -5.871 -13.279 1.00 93.25 281 ILE A CA 1
ATOM 1983 C C . ILE A 1 281 ? -10.924 -6.189 -12.478 1.00 93.25 281 ILE A C 1
ATOM 1985 O O . ILE A 1 281 ? -10.974 -6.087 -11.254 1.00 93.25 281 ILE A O 1
ATOM 1989 N N . GLU A 1 282 ? -12.005 -6.521 -13.181 1.00 88.25 282 GLU A N 1
ATOM 1990 C CA . GLU A 1 282 ? -13.342 -6.633 -12.573 1.00 88.25 282 GLU A CA 1
ATOM 1991 C C . GLU A 1 282 ? -13.497 -7.810 -11.595 1.00 88.25 282 GLU A C 1
ATOM 1993 O O . GLU A 1 282 ? -14.284 -7.717 -10.657 1.00 88.25 282 GLU A O 1
ATOM 1998 N N . ALA A 1 283 ? -12.760 -8.906 -11.796 1.00 89.25 283 ALA A N 1
ATOM 1999 C CA . ALA A 1 283 ? -12.893 -10.133 -11.013 1.00 89.25 283 ALA A CA 1
ATOM 2000 C C . ALA A 1 283 ? -11.636 -10.408 -10.165 1.00 89.25 283 ALA A C 1
ATOM 2002 O O . ALA A 1 283 ? -10.555 -10.555 -10.738 1.00 89.25 283 ALA A O 1
ATOM 2003 N N . PRO A 1 284 ? -11.766 -10.527 -8.830 1.00 90.50 284 PRO A N 1
ATOM 2004 C CA . PRO A 1 284 ? -10.746 -11.100 -7.950 1.00 90.50 284 PRO A CA 1
ATOM 2005 C C . PRO A 1 284 ? -10.263 -12.496 -8.374 1.00 90.50 284 PRO A C 1
ATOM 2007 O O . PRO A 1 284 ? -11.017 -13.229 -9.024 1.00 90.50 284 PRO A O 1
ATOM 2010 N N . PRO A 1 285 ? -9.040 -12.911 -7.984 1.00 88.12 285 PRO A N 1
ATOM 2011 C CA . PRO A 1 285 ? -8.572 -14.268 -8.240 1.00 88.12 285 PRO A CA 1
ATOM 2012 C C . PRO A 1 285 ? -9.457 -15.308 -7.518 1.00 88.12 285 PRO A C 1
ATOM 2014 O O . PRO A 1 285 ? -10.022 -15.005 -6.462 1.00 88.12 285 PRO A O 1
ATOM 2017 N N . PRO A 1 286 ? -9.590 -16.541 -8.046 1.00 88.69 286 PRO A N 1
ATOM 2018 C CA . PRO A 1 286 ? -10.428 -17.578 -7.438 1.00 88.69 286 PRO A CA 1
ATOM 2019 C C . PRO A 1 286 ? -10.097 -17.832 -5.959 1.00 88.69 286 PRO A C 1
ATOM 2021 O O . PRO A 1 286 ? -8.929 -17.851 -5.577 1.00 88.69 286 PRO A O 1
ATOM 2024 N N . GLY A 1 287 ? -11.124 -18.023 -5.125 1.00 89.44 287 GLY A N 1
ATOM 2025 C CA . GLY A 1 287 ? -10.987 -18.255 -3.680 1.00 89.44 287 GLY A CA 1
ATOM 2026 C C . GLY A 1 287 ? -10.628 -17.022 -2.836 1.00 89.44 287 GLY A C 1
ATOM 2027 O O . GLY A 1 287 ? -10.873 -17.027 -1.636 1.00 89.44 287 GLY A O 1
ATOM 2028 N N . GLN A 1 288 ? -10.128 -15.928 -3.424 1.00 89.38 288 GLN A N 1
ATOM 2029 C CA . GLN A 1 288 ? -9.723 -14.728 -2.666 1.00 89.38 288 GLN A CA 1
ATOM 2030 C C . GLN A 1 288 ? -10.904 -13.949 -2.057 1.00 89.38 288 GLN A C 1
ATOM 2032 O O . GLN A 1 288 ? -10.696 -13.082 -1.217 1.00 89.38 288 GLN A O 1
ATOM 2037 N N . CYS A 1 289 ? -12.137 -14.254 -2.466 1.00 92.38 289 CYS A N 1
ATOM 2038 C CA . CYS A 1 289 ? -13.367 -13.631 -1.968 1.00 92.38 289 CYS A CA 1
ATOM 2039 C C . CYS A 1 289 ? -14.329 -14.641 -1.327 1.00 92.38 289 CYS A C 1
ATOM 2041 O O . CYS A 1 289 ? -15.543 -14.434 -1.311 1.00 92.38 289 CYS A O 1
ATOM 2043 N N . GLU A 1 290 ? -13.778 -15.727 -0.792 1.00 89.06 290 GLU A N 1
ATOM 2044 C CA . GLU A 1 290 ? -14.467 -16.687 0.070 1.00 89.06 290 GLU A CA 1
ATOM 2045 C C . GLU A 1 290 ? -13.998 -16.453 1.525 1.00 89.06 290 GLU A C 1
ATOM 2047 O O . GLU A 1 290 ? -12.826 -16.136 1.744 1.00 89.06 290 GLU A O 1
ATOM 2052 N N . LEU A 1 291 ? -14.930 -16.533 2.489 1.00 73.50 291 LEU A N 1
ATOM 2053 C CA . LEU A 1 291 ? -14.699 -16.437 3.945 1.00 73.50 291 LEU A CA 1
ATOM 2054 C C . LEU A 1 291 ? -14.748 -17.833 4.582 1.00 73.50 291 LEU A C 1
ATOM 2056 O O . LEU A 1 291 ? -15.641 -18.612 4.166 1.00 73.50 291 LEU A O 1
#

Solvent-accessible surface area (backbone atoms only — not comparable to full-atom values): 15030 Å² total; per-residue (Å²): 135,93,84,92,81,90,86,86,81,91,88,82,91,79,89,81,89,79,94,75,81,86,78,76,74,75,72,76,76,72,78,73,79,58,91,79,66,63,77,61,63,52,76,46,46,28,33,40,38,36,30,33,32,56,53,69,25,66,72,47,59,59,58,79,56,95,30,59,32,88,68,27,56,74,40,43,37,37,34,48,68,53,38,70,28,57,17,50,96,14,36,27,65,24,48,42,60,70,37,80,28,41,37,27,50,60,82,12,71,42,82,46,77,40,89,48,68,7,28,35,28,47,29,47,27,22,33,56,82,61,45,54,41,60,37,66,90,45,62,42,79,40,64,47,4,68,90,66,63,36,44,78,42,51,47,85,55,55,59,71,59,57,34,54,58,32,53,39,64,68,38,35,38,36,36,44,64,37,62,38,72,46,70,46,49,35,52,13,36,48,21,36,42,36,26,21,42,34,61,79,44,39,13,30,34,51,25,31,41,38,38,59,17,34,42,28,33,39,30,11,35,29,29,61,25,37,40,38,32,56,16,37,39,35,29,41,29,47,27,36,32,51,26,45,33,43,32,70,17,38,50,22,42,37,38,48,25,38,34,63,25,63,66,46,67,83,26,55,49,16,38,36,29,43,32,23,32,33,42,82,39,60,68,57,63,90,72,75,77,63,134

Nearest PDB structures (foldseek):
  4pew-assembly2_B  TM=5.132E-01  e=5.774E-02  Streptomyces sp. SirexAA-E

pLDDT: mean 86.95, std 18.39, range [32.91, 98.56]

=== Feature glossary ===
The features interleaved in this record are:

— What the protein is —

Sequence gives the chain of amino acids in standard one-letter code (A=alanine, C=cysteine, …, Y=tyrosine), read N→C. It is the only feature that is directly encoded by the gene; all structural features are derived from the folded form of this sequence.

Database cross-references. InterPro integrates a dozen domain/family signature databases into unified entries with residue-range hits. GO terms attach function/process/location labels with evidence codes. CATH codes position the fold in a four-level structural taxonomy. Organism is the NCBI-taxonomy species name.

— Where its atoms are —

Atomic coordinates in PDBx/mmCIF format — the same representation the Protein Data Bank distributes. Each line of the _atom_site loop places one backbone atom in Cartesian space (units: ångströms, origin: arbitrary).

The six renders are orthographic views along the three Cartesian axes in both directions. Representation (cartoon, sticks, or surface) and color scheme (sequence-rainbow or by-chain) vary across proteins so the training set covers all the common visualization conventions.

— Local backbone conformation —

Eight-state secondary structure (DSSP): H is the canonical α-helix, G the tighter 3₁₀-helix, I the wider π-helix; E/B are β-structure, T and S are turns and bends, and '-' is everything else. DSSP derives these from the pattern of main-chain N–H···O=C hydrogen bonds, not from the sequence.

P-SEA three-state annotati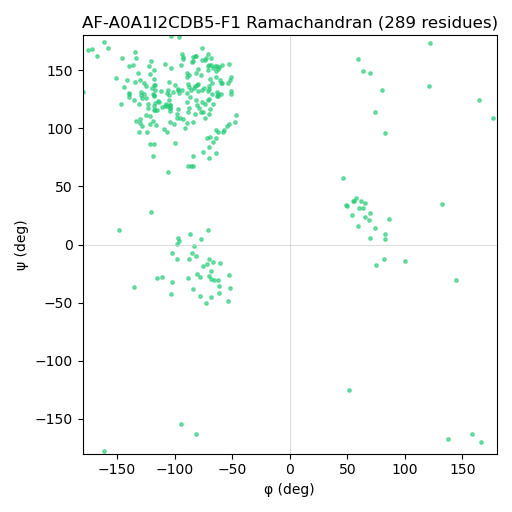on labels each residue as helix, strand, or coil based purely on the geometry of the Cα trace. It serves as a fallback when the full backbone (and thus DSSP) is unavailable.

The φ/ψ torsion pair specifies the backbone conformation at each residue. φ rotates about the N–Cα bond, ψ about the Cα–C bond. Steric clashes forbid most of the (φ, ψ) plane — the allowed regions (α-helix basin, β-sheet basin, left-handed helix) are the Ramachandran-allowed regions.

— Global shape and packing —

The geometric summary reports three shape descriptors. Rg (radius of gyration) measures how spread out the Cα atoms are about their centre of mass; compact globular proteins have small Rg, elongated or unfolded ones large. Cα contacts (<8 Å, |i−j|>4) count long-range residue pairs in spatial proximity — high for tightly packed folds, near zero for rods or random coil. The bounding-box extents give the protein's footprint along x, y, z in Å.

Solvent-accessible surface area (SASA) is the area in Å² traced out by the centre of a 1.4 Å probe sphere (a water molecule) rolled over the protein's van der Waals surface (Shrake–Rupley / Lee–Richards construction). Buried residues have near-zero SASA; fully exposed residues can exceed 200 Å². The total SASA scales roughly with the number of surface residues.

The contact map is a binary N×N matrix image: pixel (i, j) is dark where Cα_i and Cα_j are within 8 Å and |i−j|>4. Because the |i−j|>4 filter removes local helical contacts, off-diagonal stripes parallel to the main diagonal indicate parallel β-sheets; stripes perpendicular to it indicate antiparallel β-sheets. The Ramachandran plot scatters every residue's (φ, ψ) pair against the sterically allowed regions. The PAE heatmap renders the predicted-aligned-error matrix.

— Structural neighborhood —

3Di is Foldseek's structural alphabet. Each residue is assigned one of twenty discrete states based on how its Cα sits relative to its spatial (not sequential) neighbors. Aligning 3Di strings finds structural homologs roughly as well as full 3D superposition, but orders of magnitude faster.

Nearest PDB neighbors are the top structural matches found by Foldseek when searching this structure against the entire Protein Data Bank. Each hit reports a TM-score (0 to 1; >0.5 almost always implies the same fold) and an E-value. These are *structural* homologs — they may share no detectable sequence similarity.

— Confidence and disorder —

For AlphaFold models, the B-factor field carries pLDDT — the model's own estimate of local accuracy on a 0–100 scale. Regions with pLDDT<50 should be treated as essentially unmodeled; they often correspond to intrinsically disordered segments.

Crystallographic B-factors measure how much each atom's electron density is smeared out, in Å². They rise in mobile loops and surface residues and fall in the buried interior. In AlphaFold models this column is repurposed to hold pLDDT instead.

Predicted aligned error is AlphaFold's pairwise confidence. Unlike pLDDT (per-residue), PAE is per-residue-pair and captures whether two parts of the structure are correctly placed relative to each other. Units are ångströms of expected positional error.